Protein AF-A0A378MZ15-F1 (afdb_monomer_lite)

InterPro domains:
  IPR011004 Trimeric LpxA-like superfamily [SSF51161] (219-304)
  IPR011335 Restriction endonuclease type II-like [SSF52980] (6-198)
  IPR011604 PD-(D/E)XK endonuclease-like domain superfamily [G3DSA:3.90.320.10] (3-204)
  IPR019080 YqaJ viral recombinase [PF09588] (16-156)
  IPR051703 NF-kappa-B Signaling Regulator [PTHR46609] (14-166)

pLDDT: mean 85.61, std 19.06, range [29.62, 98.81]

Radius of gyration: 27.18 Å; chains: 1; bounding box: 71×59×67 Å

Organism: Mannheimia haemolytica (NCBI:txid75985)

Foldseek 3Di:
DPDDFPFAADDAPDPSLQQLQFLAAELLCCCLQAPLQLDGHPNLVVSLVRSLCRVVVDDDDDDDDPQNVQFVVCLVVQVVVVCVVPVADWAATSWTALDPLSRYTYHFSTARVVQLETEHEGEGEPVVLVVCVVVDDDPSSCSSSQLVRCLSSVGFWYKYWYAYVVVVVDRIDIDIDGHDPSNSVSCVPGVVVSSCSSCVSNVNHDDPDDDDPDDPQDDAQWDFDPVAWDQDPNAIWTWIAGCDDDDPHHHRDIFETERDPQQEDRPACETHHDHEYTYELHHIDHNAYHYDHEYEYDNEYHYDDPDPDDDDYHDDPDYHYPDDHPDDDDDD

Secondary structure (DSSP, 8-state):
--PPPEEE-S-TTSHHHHHHHTTS-BGGGGGGTB-TTSSBPTTHHHHHHHHHHHHHH---PPP--HHHHHHHHHHHHHHHHHHHHHT-PPBP-SEEESSTT---EE--SEEEGGGTEEEEEE---HHHHHHHHHH-SS-HHHHHHHHHHHHHH--SEEEEEEE-TT-TT--EEEEEEE--HHHHHHHHHHHHHHHHHHHHHTT----SS------TT---SEEEEEEEEEEETTEEEEEEEESS-BTTB-TT-EEEEESSGGGB-SSSS-EE-TT-EE-TT-EEEET-EE-TT-EE-TT-EEEEPPPSS----B-SS-EE-SS---------

Sequence (332 aa):
MTGDLIILDCEQGTEEWLHARLGIPTATGIENIVTPSGKKSSAWNSYLAELVAESIEGVKDGFKSSDMARGNELEPLARMAYEFETDTEVVQVGGVYLNAEKQLMVSPDGLIPNLKKGLEIKCPKMKTHIKYLLEGGVPNEYLIQVQSALWVTGYETWDFVSYCPEYQKQPLYIYTAERDPVLMKAFDQYIPQFIKSLYALKGVTARKGFLIGSQYDNQKKYELLQNDTINHNGRTLYRIKAITTFGTVFAGTLGGYIEKESNLKHLGNAWVYDNAKVYGNAKVWSSAKVYDSAEVYGNAKVWAAPKCGQRRSVGQRRSVGQRRSVGQRQSV

Structure (mmCIF, N/CA/C/O backbone):
data_AF-A0A378MZ15-F1
#
_entry.id   AF-A0A378MZ15-F1
#
loop_
_atom_site.group_PDB
_atom_site.id
_atom_site.type_symbol
_atom_site.label_atom_id
_atom_site.label_alt_id
_atom_site.label_comp_id
_atom_site.label_asym_id
_atom_site.label_entity_id
_atom_site.label_seq_id
_atom_site.pdbx_PDB_ins_code
_atom_site.Cartn_x
_atom_site.Cartn_y
_atom_site.Cartn_z
_atom_site.occupancy
_atom_site.B_iso_or_equiv
_atom_site.auth_seq_id
_atom_site.auth_comp_id
_atom_site.auth_asym_id
_atom_site.auth_atom_id
_atom_site.pdbx_PDB_model_num
ATOM 1 N N . MET A 1 1 ? 6.644 -18.529 6.535 1.00 33.53 1 MET A N 1
ATOM 2 C CA . MET A 1 1 ? 5.296 -19.113 6.379 1.00 33.53 1 MET A CA 1
ATOM 3 C C . MET A 1 1 ? 4.921 -18.966 4.915 1.00 33.53 1 MET A C 1
ATOM 5 O O . MET A 1 1 ? 4.611 -17.861 4.510 1.00 33.53 1 MET A O 1
ATOM 9 N N . THR A 1 2 ? 5.048 -20.015 4.104 1.00 35.88 2 THR A N 1
ATOM 10 C CA . THR A 1 2 ? 4.596 -20.006 2.700 1.00 35.88 2 THR A CA 1
ATOM 11 C C . THR A 1 2 ? 3.123 -20.403 2.674 1.00 35.88 2 THR A C 1
ATOM 13 O O . THR A 1 2 ? 2.802 -21.567 2.452 1.00 35.88 2 THR A O 1
ATOM 16 N N . GLY A 1 3 ? 2.254 -19.465 3.049 1.00 54.66 3 GLY A N 1
ATOM 17 C CA . GLY A 1 3 ? 0.818 -19.574 2.799 1.00 54.66 3 GLY A CA 1
ATOM 18 C C . GLY A 1 3 ? 0.494 -19.010 1.420 1.00 54.66 3 GLY A C 1
ATOM 19 O O . GLY A 1 3 ? 1.259 -18.196 0.899 1.00 54.66 3 GLY A O 1
ATOM 20 N N . ASP A 1 4 ? -0.617 -19.449 0.838 1.00 80.94 4 ASP A N 1
ATOM 21 C CA . ASP A 1 4 ? -1.171 -18.822 -0.359 1.00 80.94 4 ASP A CA 1
ATOM 22 C C . ASP A 1 4 ? -1.391 -17.321 -0.113 1.00 80.94 4 ASP A C 1
ATOM 24 O O . ASP A 1 4 ? -1.719 -16.898 1.003 1.00 80.94 4 ASP A O 1
ATOM 28 N N . LEU A 1 5 ? -1.172 -16.503 -1.145 1.00 92.56 5 LEU A N 1
ATOM 29 C CA . LEU A 1 5 ? -1.384 -15.060 -1.057 1.00 92.56 5 LEU A CA 1
ATOM 30 C C . LEU A 1 5 ? -2.848 -14.758 -0.704 1.00 92.56 5 LEU A C 1
ATOM 32 O O . LEU A 1 5 ? -3.769 -15.372 -1.240 1.00 92.56 5 LEU A O 1
ATOM 36 N N . ILE A 1 6 ? -3.074 -13.765 0.156 1.00 95.38 6 ILE A N 1
ATOM 37 C CA . ILE A 1 6 ? -4.426 -13.316 0.510 1.00 95.38 6 ILE A CA 1
ATOM 38 C C . ILE A 1 6 ? -4.835 -12.231 -0.485 1.00 95.38 6 ILE A C 1
ATOM 40 O O . ILE A 1 6 ? -4.572 -11.046 -0.274 1.00 95.38 6 ILE A O 1
ATOM 44 N N . ILE A 1 7 ? -5.433 -12.661 -1.592 1.00 94.12 7 ILE A N 1
ATOM 45 C CA . ILE A 1 7 ? -5.737 -11.812 -2.746 1.00 94.12 7 ILE A CA 1
ATOM 46 C C . ILE A 1 7 ? -7.094 -11.113 -2.580 1.00 94.12 7 ILE A C 1
ATOM 48 O O . ILE A 1 7 ? -8.077 -11.712 -2.142 1.00 94.12 7 ILE A O 1
ATOM 52 N N . LEU A 1 8 ? -7.140 -9.831 -2.944 1.00 94.25 8 LEU A N 1
ATOM 53 C CA . LEU A 1 8 ? -8.365 -9.125 -3.303 1.00 94.25 8 LEU A CA 1
ATOM 54 C C . LEU A 1 8 ? -8.584 -9.290 -4.810 1.00 94.25 8 LEU A C 1
ATOM 56 O O . LEU A 1 8 ? -7.823 -8.737 -5.606 1.00 94.25 8 LEU A O 1
ATOM 60 N N . ASP A 1 9 ? -9.603 -10.058 -5.181 1.00 91.56 9 ASP A N 1
ATOM 61 C CA . ASP A 1 9 ? -9.934 -10.370 -6.573 1.00 91.56 9 ASP A CA 1
ATOM 62 C C . ASP A 1 9 ? -10.952 -9.365 -7.128 1.00 91.56 9 ASP A C 1
ATOM 64 O O . ASP A 1 9 ? -12.156 -9.609 -7.156 1.00 91.56 9 ASP A O 1
ATOM 68 N N . CYS A 1 10 ? -10.462 -8.178 -7.483 1.00 88.06 10 CYS A N 1
ATOM 69 C CA . CYS A 1 10 ? -11.238 -7.142 -8.152 1.00 88.06 10 CYS A CA 1
ATOM 70 C C . CYS A 1 10 ? -10.329 -6.309 -9.064 1.00 88.06 10 CYS A C 1
ATOM 72 O O . CYS A 1 10 ? -9.112 -6.255 -8.872 1.00 88.06 10 CYS A O 1
ATOM 74 N N . GLU A 1 11 ? -10.908 -5.594 -10.025 1.00 85.94 11 GLU A N 1
ATOM 75 C CA . GLU A 1 11 ? -10.153 -4.641 -10.841 1.00 85.94 11 GLU A CA 1
ATOM 76 C C . GLU A 1 11 ? -9.705 -3.438 -9.989 1.00 85.94 11 GLU A C 1
ATOM 78 O O . GLU A 1 11 ? -10.461 -2.922 -9.152 1.00 85.94 11 GLU A O 1
ATOM 83 N N . GLN A 1 12 ? -8.463 -2.987 -10.180 1.00 89.31 12 GLN A N 1
ATOM 84 C CA . GLN A 1 12 ? -7.945 -1.810 -9.484 1.00 89.31 12 GLN A CA 1
ATOM 85 C C . GLN A 1 12 ? -8.680 -0.542 -9.934 1.00 89.31 12 GLN A C 1
ATOM 87 O O . GLN A 1 12 ? -8.988 -0.356 -11.105 1.00 89.31 12 GLN A O 1
ATOM 92 N N . GLY A 1 13 ? -8.971 0.350 -8.986 1.00 86.06 13 GLY A N 1
ATOM 93 C CA . GLY A 1 13 ? -9.728 1.581 -9.239 1.00 86.06 13 GLY A CA 1
ATOM 94 C C . GLY A 1 13 ? -11.253 1.444 -9.143 1.00 86.06 13 GLY A C 1
ATOM 95 O O . GLY A 1 13 ? -11.944 2.462 -9.177 1.00 86.06 13 GLY A O 1
ATOM 96 N N . THR A 1 14 ? -11.783 0.232 -8.960 1.00 85.12 14 THR A N 1
ATOM 97 C CA . THR A 1 14 ? -13.208 0.007 -8.654 1.00 85.12 14 THR A CA 1
ATOM 98 C C . THR A 1 14 ? -13.592 0.520 -7.259 1.00 85.12 14 THR A C 1
ATOM 100 O O . THR A 1 14 ? -12.740 0.727 -6.394 1.00 85.12 14 THR A O 1
ATOM 103 N N . GLU A 1 15 ? -14.892 0.705 -7.004 1.00 86.62 15 GLU A N 1
ATOM 104 C CA . GLU A 1 15 ? -15.393 1.087 -5.671 1.00 86.62 15 GLU A CA 1
ATOM 105 C C . GLU A 1 15 ? -15.015 0.048 -4.602 1.00 86.62 15 GLU A C 1
ATOM 107 O O . GLU A 1 15 ? -14.582 0.416 -3.509 1.00 86.62 15 GLU A O 1
ATOM 112 N N . GLU A 1 16 ? -15.093 -1.244 -4.940 1.00 89.12 16 GLU A N 1
ATOM 113 C CA . GLU A 1 16 ? -14.653 -2.339 -4.070 1.00 89.12 16 GLU A CA 1
ATOM 114 C C . GLU A 1 16 ? -13.174 -2.199 -3.698 1.00 89.12 16 GLU A C 1
ATOM 116 O O . GLU A 1 16 ? -12.821 -2.253 -2.517 1.00 89.12 16 GLU A O 1
ATOM 121 N N . TRP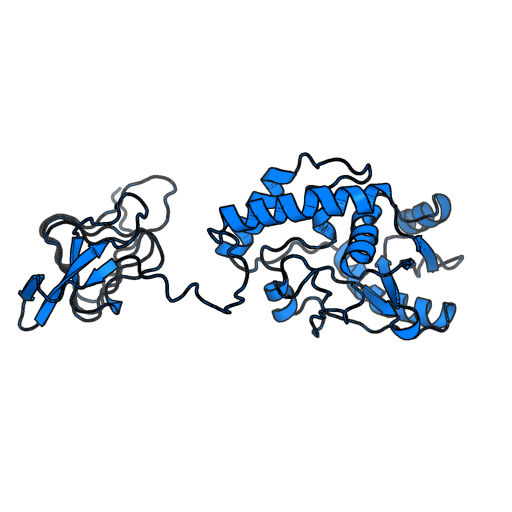 A 1 17 ? -12.320 -1.938 -4.690 1.00 91.25 17 TRP A N 1
ATOM 122 C CA . TRP A 1 17 ? -10.893 -1.718 -4.484 1.00 91.25 17 TRP A CA 1
ATOM 123 C C . TRP A 1 17 ? -10.607 -0.511 -3.581 1.00 91.25 17 TRP A C 1
ATOM 125 O O . TRP A 1 17 ? -9.793 -0.595 -2.657 1.00 91.25 17 TRP A O 1
ATOM 135 N N . LEU A 1 18 ? -11.304 0.608 -3.805 1.00 88.75 18 LEU A N 1
ATOM 136 C CA . LEU A 1 18 ? -11.178 1.817 -2.986 1.00 88.75 18 LEU A CA 1
ATOM 137 C C . LEU A 1 18 ? -11.619 1.561 -1.537 1.00 88.75 18 LEU A C 1
ATOM 139 O O . LEU A 1 18 ? -10.938 1.977 -0.599 1.00 88.75 18 LEU A O 1
ATOM 143 N N . HIS A 1 19 ? -12.719 0.831 -1.342 1.00 87.94 19 HIS A N 1
ATOM 144 C CA . HIS A 1 19 ? -13.222 0.462 -0.017 1.00 87.94 19 HIS A CA 1
ATOM 145 C C . HIS A 1 19 ? -12.261 -0.476 0.721 1.00 87.94 19 HIS A C 1
ATOM 147 O O . HIS A 1 19 ? -12.017 -0.293 1.913 1.00 87.94 19 HIS A O 1
ATOM 153 N N . ALA A 1 20 ? -11.671 -1.447 0.022 1.00 89.62 20 ALA A N 1
ATOM 154 C CA . ALA A 1 20 ? -10.709 -2.389 0.589 1.00 89.62 20 ALA A CA 1
ATOM 155 C C . ALA A 1 20 ? -9.414 -1.732 1.098 1.00 89.62 20 ALA A C 1
ATOM 157 O O . ALA A 1 20 ? -8.735 -2.311 1.949 1.00 89.62 20 ALA A O 1
ATOM 158 N N . ARG A 1 21 ? -9.069 -0.546 0.584 1.00 93.12 21 ARG A N 1
ATOM 159 C CA . ARG A 1 21 ? -7.872 0.234 0.950 1.00 93.12 21 ARG A CA 1
ATOM 160 C C . ARG A 1 21 ? -8.119 1.245 2.064 1.00 93.12 21 ARG A C 1
ATOM 162 O O . ARG A 1 21 ? -7.164 1.811 2.590 1.00 93.12 21 ARG A O 1
ATOM 169 N N . LEU A 1 22 ? -9.380 1.488 2.416 1.00 90.94 22 LEU A N 1
ATOM 170 C CA . LEU A 1 22 ? -9.760 2.631 3.232 1.00 90.94 22 LEU A CA 1
ATOM 171 C C . LEU A 1 22 ? -9.149 2.570 4.641 1.00 90.94 22 LEU A C 1
ATOM 173 O O . LEU A 1 22 ? -9.465 1.694 5.453 1.00 90.94 22 LEU A O 1
ATOM 177 N N . GLY A 1 23 ? -8.300 3.549 4.956 1.00 92.62 23 GLY A N 1
ATOM 178 C CA . GLY A 1 23 ? -7.692 3.696 6.270 1.00 92.62 23 GLY A CA 1
ATOM 179 C C . GLY A 1 23 ? -6.730 2.571 6.661 1.00 92.62 23 GLY A C 1
ATOM 180 O O . GLY A 1 23 ? -6.454 2.415 7.854 1.00 92.62 23 GLY A O 1
ATOM 181 N N . ILE A 1 24 ? -6.231 1.768 5.722 1.00 96.31 24 ILE A N 1
ATOM 182 C CA . ILE A 1 24 ? -5.122 0.834 5.968 1.00 96.31 24 ILE A CA 1
ATOM 183 C C . ILE A 1 24 ? -3.873 1.305 5.222 1.00 96.31 24 ILE A C 1
ATOM 185 O O . ILE A 1 24 ? -3.994 1.948 4.181 1.00 96.31 24 ILE A O 1
ATOM 189 N N . PRO A 1 25 ? -2.657 0.995 5.704 1.00 97.88 25 PRO A N 1
ATOM 190 C CA . PRO A 1 25 ? -1.463 1.301 4.943 1.00 97.88 25 PRO A CA 1
ATOM 191 C C . PRO A 1 25 ? -1.473 0.581 3.592 1.00 97.88 25 PRO A C 1
ATOM 193 O O . PRO A 1 25 ? -1.815 -0.602 3.511 1.00 97.88 25 PRO A O 1
ATOM 196 N N . THR A 1 26 ? -1.047 1.292 2.550 1.00 97.38 26 THR A N 1
ATOM 197 C CA . THR A 1 26 ? -0.822 0.729 1.213 1.00 97.38 26 THR A CA 1
ATOM 198 C C . THR A 1 26 ? 0.632 0.899 0.782 1.00 97.38 26 THR A C 1
ATOM 200 O O . THR A 1 26 ? 1.334 1.723 1.369 1.00 97.38 26 THR A O 1
ATOM 203 N N . ALA A 1 27 ? 1.093 0.130 -0.214 1.00 95.25 27 ALA A N 1
ATOM 204 C CA . ALA A 1 27 ? 2.497 0.110 -0.663 1.00 95.25 27 ALA A CA 1
ATOM 205 C C . ALA A 1 27 ? 3.113 1.516 -0.823 1.00 95.25 27 ALA A C 1
ATOM 207 O O . ALA A 1 27 ? 4.164 1.813 -0.259 1.00 95.25 27 ALA A O 1
ATOM 208 N N . THR A 1 28 ? 2.402 2.409 -1.514 1.00 92.88 28 THR A N 1
ATOM 209 C CA . THR A 1 28 ? 2.817 3.796 -1.780 1.00 92.88 28 THR A CA 1
ATOM 210 C C . THR A 1 28 ? 2.891 4.669 -0.530 1.00 92.88 28 THR A C 1
ATOM 212 O O . THR A 1 28 ? 3.611 5.653 -0.518 1.00 92.88 28 THR A O 1
ATOM 215 N N . GLY A 1 29 ? 2.167 4.333 0.539 1.00 96.75 29 GLY A N 1
ATOM 216 C CA . GLY A 1 29 ? 2.202 5.085 1.793 1.00 96.75 29 GLY A CA 1
ATOM 217 C C . GLY A 1 29 ? 3.209 4.550 2.816 1.00 96.75 29 GLY A C 1
ATOM 218 O O . GLY A 1 29 ? 3.409 5.176 3.855 1.00 96.75 29 GLY A O 1
ATOM 219 N N . ILE A 1 30 ? 3.863 3.408 2.567 1.00 98.12 30 ILE A N 1
ATOM 220 C CA . ILE A 1 30 ? 4.824 2.817 3.520 1.00 98.12 30 ILE A CA 1
ATOM 221 C C . ILE A 1 30 ? 6.073 3.689 3.689 1.00 98.12 30 ILE A C 1
ATOM 223 O O . ILE A 1 30 ? 6.687 3.653 4.756 1.00 98.12 30 ILE A O 1
ATOM 227 N N . GLU A 1 31 ? 6.399 4.558 2.729 1.00 97.81 31 GLU A N 1
ATOM 228 C CA . GLU A 1 31 ? 7.475 5.551 2.878 1.00 97.81 31 GLU A CA 1
ATOM 229 C C . GLU A 1 31 ? 7.228 6.538 4.037 1.00 97.81 31 GLU A C 1
ATOM 231 O O . GLU A 1 31 ? 8.160 7.058 4.661 1.00 97.81 31 GLU A O 1
ATOM 236 N N . ASN A 1 32 ? 5.957 6.727 4.412 1.00 98.44 32 ASN A N 1
ATOM 237 C CA . ASN A 1 32 ? 5.558 7.515 5.576 1.00 98.44 32 ASN A CA 1
ATOM 238 C C . ASN A 1 32 ? 5.704 6.749 6.904 1.00 98.44 32 ASN A C 1
ATOM 240 O O . ASN A 1 32 ? 5.504 7.320 7.979 1.00 98.44 32 ASN A O 1
ATOM 244 N N . ILE A 1 33 ? 6.091 5.471 6.849 1.00 98.50 33 ILE A N 1
ATOM 245 C CA . ILE A 1 33 ? 6.415 4.616 7.997 1.00 98.50 33 ILE A CA 1
ATOM 246 C C . ILE A 1 33 ? 7.932 4.390 8.071 1.00 98.50 33 ILE A C 1
ATOM 248 O O . ILE A 1 33 ? 8.541 4.624 9.121 1.00 98.50 33 ILE A O 1
ATOM 252 N N . VAL A 1 34 ? 8.543 3.976 6.956 1.00 98.38 34 VAL A N 1
ATOM 253 C CA . VAL A 1 34 ? 9.965 3.628 6.825 1.00 98.38 34 VAL A CA 1
ATOM 254 C C . VAL A 1 34 ? 10.562 4.344 5.614 1.00 98.38 34 VAL A C 1
ATOM 256 O O . VAL A 1 34 ? 10.050 4.222 4.511 1.00 98.38 34 VAL A O 1
ATOM 259 N N . THR A 1 35 ? 11.662 5.072 5.803 1.00 97.62 35 THR A N 1
ATOM 260 C CA . THR A 1 35 ? 12.373 5.761 4.718 1.00 97.62 35 THR A CA 1
ATOM 261 C C . THR A 1 35 ? 13.157 4.777 3.841 1.00 97.62 35 THR A C 1
ATOM 263 O O . THR A 1 35 ? 13.543 3.716 4.333 1.00 97.62 35 THR A O 1
ATOM 266 N N . PRO A 1 36 ? 13.533 5.151 2.600 1.00 96.88 36 PRO A N 1
ATOM 267 C CA . PRO A 1 36 ? 14.412 4.344 1.736 1.00 96.88 36 PRO A CA 1
ATOM 268 C C . PRO A 1 36 ? 15.735 3.900 2.385 1.00 96.88 36 PRO A C 1
ATOM 270 O O . PRO A 1 36 ? 16.319 2.900 2.000 1.00 96.88 36 PRO A O 1
ATOM 273 N N . SER A 1 37 ? 16.198 4.617 3.413 1.00 96.06 37 SER A N 1
ATOM 274 C CA . SER A 1 37 ? 17.389 4.276 4.204 1.00 96.06 37 SER A CA 1
ATOM 275 C C . SER A 1 37 ? 17.124 3.340 5.397 1.00 96.06 37 SER A C 1
ATOM 277 O O . SER A 1 37 ? 17.994 3.188 6.255 1.00 96.06 37 SER A O 1
ATOM 279 N N . GLY A 1 38 ? 15.925 2.761 5.505 1.00 97.38 38 GLY A N 1
ATOM 280 C CA . GLY A 1 38 ? 15.543 1.832 6.574 1.00 97.38 38 GLY A CA 1
ATOM 281 C C . GLY A 1 38 ? 15.301 2.486 7.937 1.00 97.38 38 GLY A C 1
ATOM 282 O O . GLY A 1 38 ? 15.347 1.810 8.966 1.00 97.38 38 GLY A O 1
ATOM 283 N N . LYS A 1 39 ? 15.061 3.803 7.984 1.00 98.00 39 LYS A N 1
ATOM 284 C CA . LYS A 1 39 ? 14.815 4.544 9.233 1.00 98.00 39 LYS A CA 1
ATOM 285 C C . LYS A 1 39 ? 13.331 4.833 9.413 1.00 98.00 39 LYS A C 1
ATOM 287 O O . LYS A 1 39 ? 12.579 4.913 8.450 1.00 98.00 39 LYS A O 1
ATOM 292 N N . LYS A 1 40 ? 12.908 5.061 10.657 1.00 97.94 40 LYS A N 1
ATOM 293 C CA . LYS A 1 40 ? 11.556 5.553 10.950 1.00 97.94 40 LYS A CA 1
ATOM 294 C C . LYS A 1 40 ? 11.317 6.902 10.259 1.00 97.94 40 LYS A C 1
ATOM 296 O O . LYS A 1 40 ? 12.106 7.829 10.445 1.00 97.94 40 LYS A O 1
ATOM 301 N N . SER A 1 41 ? 10.224 7.015 9.512 1.00 98.12 41 SER A N 1
ATOM 302 C CA . SER A 1 41 ? 9.854 8.247 8.812 1.00 98.12 41 SER A CA 1
ATOM 303 C C . SER A 1 41 ? 9.355 9.331 9.775 1.00 98.12 41 SER A C 1
ATOM 305 O O . SER A 1 41 ? 8.680 9.047 10.769 1.00 98.12 41 SER A O 1
ATOM 307 N N . SER A 1 42 ? 9.663 10.594 9.474 1.00 97.88 42 SER A N 1
ATOM 308 C CA . SER A 1 42 ? 9.139 11.753 10.210 1.00 97.88 42 SER A CA 1
ATOM 309 C C . SER A 1 42 ? 7.652 12.008 9.931 1.00 97.88 42 SER A C 1
ATOM 311 O O . SER A 1 42 ? 6.988 12.647 10.745 1.00 97.88 42 SER A O 1
ATOM 313 N N . ALA A 1 43 ? 7.107 11.461 8.838 1.00 98.06 43 ALA A N 1
ATOM 314 C CA . ALA A 1 43 ? 5.693 11.561 8.473 1.00 98.06 43 ALA A CA 1
ATOM 315 C C . ALA A 1 43 ? 4.773 10.620 9.279 1.00 98.06 43 ALA A C 1
ATOM 317 O O . ALA A 1 43 ? 3.555 10.674 9.125 1.00 98.06 43 ALA A O 1
ATOM 318 N N . TRP A 1 44 ? 5.332 9.805 10.184 1.00 98.12 44 TRP A N 1
ATOM 319 C CA . TRP A 1 44 ? 4.626 8.776 10.955 1.00 98.12 44 TRP A CA 1
ATOM 320 C C . TRP A 1 44 ? 3.293 9.238 11.557 1.00 98.12 44 TRP A C 1
ATOM 322 O O . TRP A 1 44 ? 2.265 8.586 11.392 1.00 98.12 44 TRP A O 1
ATOM 332 N N . ASN A 1 45 ? 3.299 10.362 12.280 1.00 96.56 45 ASN A N 1
ATOM 333 C CA . ASN A 1 45 ? 2.096 10.852 12.957 1.00 96.56 45 ASN A CA 1
ATOM 334 C C . ASN A 1 45 ? 1.077 11.432 11.970 1.00 96.56 45 ASN A C 1
ATOM 336 O O . ASN A 1 45 ? -0.122 11.260 12.177 1.00 96.56 45 ASN A O 1
ATOM 340 N N . SER A 1 46 ? 1.547 12.092 10.909 1.00 97.94 46 SER A N 1
ATOM 341 C CA . SER A 1 46 ? 0.683 12.633 9.859 1.00 97.94 46 SER A CA 1
ATOM 342 C C . SER A 1 46 ? -0.039 11.507 9.126 1.00 97.94 46 SER A C 1
ATOM 344 O O . SER A 1 46 ? -1.254 11.561 8.982 1.00 97.94 46 SER A O 1
ATOM 346 N N . TYR A 1 47 ? 0.681 10.443 8.768 1.00 98.19 47 TYR A N 1
ATOM 347 C CA . TYR A 1 47 ? 0.096 9.297 8.079 1.00 98.19 47 TYR A CA 1
ATOM 348 C C . TYR A 1 47 ? -0.835 8.474 8.981 1.00 98.19 47 TYR A C 1
ATOM 350 O O . TYR A 1 47 ? -1.882 8.015 8.536 1.00 98.19 47 TYR A O 1
ATOM 358 N N . LEU A 1 48 ? -0.534 8.346 10.283 1.00 97.31 48 LEU A N 1
ATOM 359 C CA . LEU A 1 48 ? -1.506 7.801 11.241 1.00 97.31 48 LEU A CA 1
ATOM 360 C C . LEU A 1 48 ? -2.804 8.616 11.252 1.00 97.31 48 LEU A C 1
ATOM 362 O O . LEU A 1 48 ? -3.887 8.035 11.224 1.00 97.31 48 LEU A O 1
ATOM 366 N N . ALA A 1 49 ? -2.702 9.946 11.318 1.00 94.69 49 ALA A N 1
ATOM 367 C CA . ALA A 1 49 ? -3.868 10.822 11.348 1.00 94.69 49 ALA A CA 1
ATOM 368 C C . ALA A 1 49 ? -4.692 10.720 10.056 1.00 94.69 49 ALA A C 1
ATOM 370 O O . ALA A 1 49 ? -5.917 10.656 10.133 1.00 94.69 49 ALA A O 1
ATOM 371 N N . GLU A 1 50 ? -4.026 10.643 8.903 1.00 95.56 50 GLU A N 1
ATOM 372 C CA . GLU A 1 50 ? -4.639 10.427 7.590 1.00 95.56 50 GLU A CA 1
ATOM 373 C C . GLU A 1 50 ? -5.459 9.134 7.562 1.00 95.56 50 GLU A C 1
ATOM 375 O O . GLU A 1 50 ? -6.672 9.187 7.376 1.00 95.56 50 GLU A O 1
ATOM 380 N N . LEU A 1 51 ? -4.849 7.988 7.878 1.00 95.56 51 LEU A N 1
ATOM 381 C CA . LEU A 1 51 ? -5.535 6.691 7.841 1.00 95.56 51 LEU A CA 1
ATOM 382 C C . LEU A 1 51 ? -6.670 6.570 8.875 1.00 95.56 51 LEU A C 1
ATOM 384 O O . LEU A 1 51 ? -7.654 5.855 8.659 1.00 95.56 51 LEU A O 1
ATOM 388 N N . VAL A 1 52 ? -6.557 7.252 10.021 1.00 93.12 52 VAL A N 1
ATOM 389 C CA . VAL A 1 52 ? -7.660 7.353 10.991 1.00 93.12 52 VAL A CA 1
ATOM 390 C C . VAL A 1 52 ? -8.794 8.201 10.417 1.00 93.12 52 VAL A C 1
ATOM 392 O O . VAL A 1 52 ? -9.947 7.773 10.485 1.00 93.12 52 VAL A O 1
ATOM 395 N N . ALA A 1 53 ? -8.489 9.365 9.837 1.00 88.62 53 ALA A N 1
ATOM 396 C CA . ALA A 1 53 ? -9.487 10.241 9.232 1.00 88.62 53 ALA A CA 1
ATOM 397 C C . ALA A 1 53 ? -10.216 9.546 8.074 1.00 88.62 53 ALA A C 1
ATOM 399 O O . ALA A 1 53 ? -11.442 9.508 8.084 1.00 88.62 53 ALA A O 1
ATOM 400 N N . GLU A 1 54 ? -9.492 8.899 7.157 1.00 89.75 54 GLU A N 1
ATOM 401 C CA . GLU A 1 54 ? -10.066 8.089 6.074 1.00 89.75 54 GLU A CA 1
ATOM 402 C C . GLU A 1 54 ? -11.058 7.047 6.597 1.00 89.75 54 GLU A C 1
ATOM 404 O O . GLU A 1 54 ? -12.169 6.926 6.086 1.00 89.75 54 GLU A O 1
ATOM 409 N N . SER A 1 55 ? -10.705 6.339 7.676 1.00 87.19 55 SER A N 1
ATOM 410 C CA . SER A 1 55 ? -11.584 5.310 8.246 1.00 87.19 55 SER A CA 1
ATOM 411 C C . SER A 1 55 ? -12.897 5.844 8.835 1.00 87.19 55 SER A C 1
ATOM 413 O O . SER A 1 55 ? -13.831 5.072 9.039 1.00 87.19 55 SER A O 1
ATOM 415 N N . ILE A 1 56 ? -12.972 7.147 9.119 1.00 84.81 56 ILE A N 1
ATOM 416 C CA . ILE A 1 56 ? -14.156 7.821 9.670 1.00 84.81 56 ILE A CA 1
ATOM 417 C C . ILE A 1 56 ? -14.932 8.544 8.567 1.00 84.81 56 ILE A C 1
ATOM 419 O O . ILE A 1 56 ? -16.163 8.557 8.577 1.00 84.81 56 ILE A O 1
ATOM 423 N N . GLU A 1 57 ? -14.213 9.187 7.653 1.00 86.00 57 GLU A N 1
ATOM 424 C CA . GLU A 1 57 ? -14.773 10.067 6.632 1.00 86.00 57 GLU A CA 1
ATOM 425 C C . GLU A 1 57 ? -15.218 9.304 5.380 1.00 86.00 57 GLU A C 1
ATOM 427 O O . GLU A 1 57 ? -16.067 9.809 4.648 1.00 86.00 57 GLU A O 1
ATOM 432 N N . GLY A 1 58 ? -14.725 8.079 5.174 1.00 84.56 58 GLY A N 1
ATOM 433 C CA . GLY A 1 58 ? -15.051 7.274 4.001 1.00 84.56 58 GLY A CA 1
ATOM 434 C C . GLY A 1 58 ? -14.172 7.604 2.796 1.00 84.56 58 GLY A C 1
ATOM 435 O O . GLY A 1 58 ? -13.222 8.385 2.881 1.00 84.56 58 GLY A O 1
ATOM 436 N N . VAL A 1 59 ? -14.499 6.990 1.657 1.00 77.62 59 VAL A N 1
ATOM 437 C CA . VAL A 1 59 ? -13.810 7.254 0.391 1.00 77.62 59 VAL A CA 1
ATOM 438 C C . VAL A 1 59 ? -14.042 8.697 -0.040 1.00 77.62 59 VAL A C 1
ATOM 440 O O . VAL A 1 59 ? -15.169 9.192 -0.045 1.00 77.62 59 VAL A O 1
ATOM 443 N N . LYS A 1 60 ? -12.953 9.364 -0.417 1.00 75.81 60 LYS A N 1
ATOM 444 C CA . LYS A 1 60 ? -12.960 10.706 -0.995 1.00 75.81 60 LYS A CA 1
ATOM 445 C C . LYS A 1 60 ? -12.542 10.643 -2.454 1.00 75.81 60 LYS A C 1
ATOM 447 O O . LYS A 1 60 ? -11.753 9.780 -2.836 1.00 75.81 60 LYS A O 1
ATOM 452 N N . ASP A 1 61 ? -13.011 11.607 -3.239 1.00 71.75 61 ASP A N 1
ATOM 453 C CA . ASP A 1 61 ? -12.535 11.791 -4.605 1.00 71.75 61 ASP A CA 1
ATOM 454 C C . ASP A 1 61 ? -11.037 12.121 -4.597 1.00 71.75 61 ASP A C 1
ATOM 456 O O . ASP A 1 61 ? -10.596 13.122 -4.026 1.00 71.75 61 ASP A O 1
ATOM 460 N N . GLY A 1 62 ? -10.248 11.242 -5.214 1.00 66.69 62 GLY A N 1
ATOM 461 C CA . GLY A 1 62 ? -8.805 11.406 -5.338 1.00 66.69 62 GLY A CA 1
ATOM 462 C C . GLY A 1 62 ? -8.425 12.477 -6.362 1.00 66.69 62 GLY A C 1
ATOM 463 O O . GLY A 1 62 ? -9.117 12.701 -7.358 1.00 66.69 62 GLY A O 1
ATOM 464 N N . PHE A 1 63 ? -7.275 13.115 -6.143 1.00 74.62 63 PHE A N 1
ATOM 465 C CA . PHE A 1 63 ? -6.660 13.996 -7.133 1.00 74.62 63 PHE A CA 1
ATOM 466 C C . PHE A 1 63 ? -6.199 13.181 -8.349 1.00 74.62 63 PHE A C 1
ATOM 468 O O . PHE A 1 63 ? -5.486 12.193 -8.199 1.00 74.62 63 PHE A O 1
ATOM 475 N N . LYS A 1 64 ? -6.575 13.616 -9.555 1.00 78.75 64 LYS A N 1
ATOM 476 C CA . LYS A 1 64 ? -6.134 13.017 -10.821 1.00 78.75 64 LYS A CA 1
ATOM 477 C C . LYS A 1 64 ? -5.274 14.024 -11.577 1.00 78.75 64 LYS A C 1
ATOM 479 O O . LYS A 1 64 ? -5.744 15.116 -11.889 1.00 78.75 64 LYS A O 1
ATOM 484 N N . SER A 1 65 ? -4.030 13.661 -11.884 1.00 86.50 65 SER A N 1
ATOM 485 C CA . SER A 1 65 ? -3.159 14.454 -12.761 1.00 86.50 65 SER A CA 1
ATOM 486 C C . SER A 1 65 ? -3.146 13.896 -14.187 1.00 86.50 65 SER A C 1
ATOM 488 O O . SER A 1 65 ? -3.510 12.742 -14.421 1.00 86.50 65 SER A O 1
ATOM 490 N N . SER A 1 66 ? -2.685 14.698 -15.149 1.00 86.25 66 SER A N 1
ATOM 491 C CA . SER A 1 66 ? -2.471 14.237 -16.527 1.00 86.25 66 SER A CA 1
ATOM 492 C C . SER A 1 66 ? -1.435 13.112 -16.618 1.00 86.25 66 SER A C 1
ATOM 494 O O . SER A 1 66 ? -1.572 12.220 -17.450 1.00 86.25 66 SER A O 1
ATOM 496 N N . ASP A 1 67 ? -0.437 13.116 -15.733 1.00 85.69 67 ASP A N 1
ATOM 497 C CA . ASP A 1 67 ? 0.588 12.072 -15.675 1.00 85.69 67 ASP A CA 1
ATOM 498 C C . ASP A 1 67 ? 0.019 10.746 -15.145 1.00 85.69 67 ASP A C 1
ATOM 500 O O . ASP A 1 67 ? 0.362 9.691 -15.671 1.00 85.69 67 ASP A O 1
ATOM 504 N N . MET A 1 68 ? -0.904 10.790 -14.174 1.00 87.50 68 MET A N 1
ATOM 505 C CA . MET A 1 68 ? -1.625 9.595 -13.707 1.00 87.50 68 MET A CA 1
ATOM 506 C C . MET A 1 68 ? -2.551 9.035 -14.789 1.00 87.50 68 MET A C 1
ATOM 508 O O . MET A 1 68 ? -2.576 7.830 -15.008 1.00 87.50 68 MET A O 1
ATOM 512 N N . ALA A 1 69 ? -3.288 9.905 -15.491 1.00 90.06 69 ALA A N 1
ATOM 513 C CA . ALA A 1 69 ? -4.187 9.485 -16.566 1.00 90.06 69 ALA A CA 1
ATOM 514 C C . ALA A 1 69 ? -3.424 8.767 -17.689 1.00 90.06 69 ALA A C 1
ATOM 516 O O . ALA A 1 69 ? -3.814 7.677 -18.097 1.00 90.06 69 ALA A O 1
ATOM 517 N N . ARG A 1 70 ? -2.288 9.339 -18.111 1.00 92.12 70 ARG A N 1
ATOM 518 C CA . ARG A 1 70 ? -1.365 8.698 -19.053 1.00 92.12 70 ARG A CA 1
ATOM 519 C C . ARG A 1 70 ? -0.864 7.351 -18.531 1.00 92.12 70 ARG A C 1
ATOM 521 O O . ARG A 1 70 ? -0.785 6.400 -19.300 1.00 92.12 70 ARG A O 1
ATOM 528 N N . GLY A 1 71 ? -0.484 7.295 -17.253 1.00 91.44 71 GLY A N 1
ATOM 529 C CA . GLY A 1 71 ? -0.042 6.071 -16.591 1.00 91.44 71 GLY A CA 1
ATOM 530 C C . GLY A 1 71 ? -1.035 4.932 -16.797 1.00 91.44 71 GLY A C 1
ATOM 531 O O . GLY A 1 71 ? -0.680 3.910 -17.378 1.00 91.44 71 GLY A O 1
ATOM 532 N N . ASN A 1 72 ? -2.285 5.183 -16.409 1.00 89.00 72 ASN A N 1
ATOM 533 C CA . ASN A 1 72 ? -3.380 4.219 -16.483 1.00 89.00 72 ASN A CA 1
ATOM 534 C C . ASN A 1 72 ? -3.710 3.805 -17.925 1.00 89.00 72 ASN A C 1
ATOM 536 O O . ASN A 1 72 ? -4.004 2.643 -18.178 1.00 89.00 72 ASN A O 1
ATOM 540 N N . GLU A 1 73 ? -3.665 4.743 -18.876 1.00 92.81 73 GLU A N 1
ATOM 541 C CA . GLU A 1 73 ? -3.924 4.452 -20.293 1.00 92.81 73 GLU A CA 1
ATOM 542 C C . GLU A 1 73 ? -2.855 3.527 -20.897 1.00 92.81 73 GLU A C 1
ATOM 544 O O . GLU A 1 73 ? -3.168 2.653 -21.704 1.00 92.81 73 GLU A O 1
ATOM 549 N N . LEU A 1 74 ? -1.589 3.705 -20.504 1.00 94.12 74 LEU A N 1
ATOM 550 C CA . LEU A 1 74 ? -0.459 2.974 -21.081 1.00 94.12 74 LEU A CA 1
ATOM 551 C C . LEU A 1 74 ? -0.098 1.683 -20.346 1.00 94.12 74 LEU A C 1
ATOM 553 O O . LEU A 1 74 ? 0.607 0.854 -20.919 1.00 94.12 74 LEU A O 1
ATOM 557 N N . GLU A 1 75 ? -0.549 1.493 -19.108 1.00 95.94 75 GLU A N 1
ATOM 558 C CA . GLU A 1 75 ? -0.219 0.312 -18.303 1.00 95.94 75 GLU A CA 1
ATOM 559 C C . GLU A 1 75 ? -0.579 -1.023 -18.989 1.00 95.94 75 GLU A C 1
ATOM 561 O O . GLU A 1 75 ? 0.276 -1.912 -19.002 1.00 95.94 75 GLU A O 1
ATOM 566 N N . PRO A 1 76 ? -1.747 -1.187 -19.654 1.00 92.81 76 PRO A N 1
ATOM 567 C CA . PRO A 1 76 ? -2.041 -2.418 -20.392 1.00 92.81 76 PRO A CA 1
ATOM 568 C C . PRO A 1 76 ? -1.054 -2.686 -21.538 1.00 92.81 76 PRO A C 1
ATOM 570 O O . PRO A 1 76 ? -0.654 -3.828 -21.753 1.00 92.81 76 PRO A O 1
ATOM 573 N N . LEU A 1 77 ? -0.611 -1.641 -22.251 1.00 93.75 77 LEU A N 1
ATOM 574 C CA . LEU A 1 77 ? 0.397 -1.772 -23.312 1.00 93.75 77 LEU A CA 1
ATOM 575 C C . LEU A 1 77 ? 1.769 -2.148 -22.740 1.00 93.75 77 LEU A C 1
ATOM 577 O O . LEU A 1 77 ? 2.459 -2.992 -23.306 1.00 93.75 77 LEU A O 1
ATOM 581 N N . ALA A 1 78 ? 2.153 -1.540 -21.615 1.00 97.06 78 ALA A N 1
ATOM 582 C CA . ALA A 1 78 ? 3.393 -1.854 -20.915 1.00 97.06 78 ALA A CA 1
ATOM 583 C C . ALA A 1 78 ? 3.426 -3.314 -20.443 1.00 97.06 78 ALA A C 1
ATOM 585 O O . ALA A 1 78 ? 4.452 -3.978 -20.576 1.00 97.06 78 ALA A O 1
ATOM 586 N N . ARG A 1 79 ? 2.295 -3.821 -19.934 1.00 97.12 79 ARG A N 1
ATOM 587 C CA . ARG A 1 79 ? 2.143 -5.216 -19.508 1.00 97.12 79 ARG A CA 1
ATOM 588 C C . ARG A 1 79 ? 2.304 -6.181 -20.675 1.00 97.12 79 ARG A C 1
ATOM 590 O O . ARG A 1 79 ? 3.126 -7.080 -20.577 1.00 97.12 79 ARG A O 1
ATOM 597 N N . MET A 1 80 ? 1.616 -5.940 -21.794 1.00 92.00 80 MET A N 1
ATOM 598 C CA . MET A 1 80 ? 1.769 -6.771 -22.996 1.00 92.00 80 MET A CA 1
ATOM 599 C C . MET A 1 80 ? 3.211 -6.772 -23.518 1.00 92.00 80 MET A C 1
ATOM 601 O O . MET A 1 80 ? 3.721 -7.813 -23.923 1.00 92.00 80 MET A O 1
ATOM 605 N N . ALA A 1 81 ? 3.888 -5.617 -23.498 1.00 93.75 81 ALA A N 1
ATOM 606 C CA . ALA A 1 81 ? 5.294 -5.529 -23.888 1.00 93.75 81 ALA A CA 1
ATOM 607 C C . ALA A 1 81 ? 6.201 -6.336 -22.943 1.00 93.75 81 ALA A C 1
ATOM 609 O O . ALA A 1 81 ? 7.109 -7.020 -23.405 1.00 93.75 81 ALA A O 1
ATOM 610 N N . TYR A 1 82 ? 5.936 -6.286 -21.636 1.00 97.94 82 TYR A N 1
ATOM 611 C CA . TYR A 1 82 ? 6.644 -7.085 -20.637 1.00 97.94 82 TYR A CA 1
ATOM 612 C C . TYR A 1 82 ? 6.414 -8.592 -20.822 1.00 97.94 82 TYR A C 1
ATOM 614 O O . TYR A 1 82 ? 7.383 -9.349 -20.830 1.00 97.94 82 TYR A O 1
ATOM 622 N N . GLU A 1 83 ? 5.167 -9.035 -20.995 1.00 95.19 83 GLU A N 1
ATOM 623 C CA . GLU A 1 83 ? 4.822 -10.449 -21.210 1.00 95.19 83 GLU A CA 1
ATOM 624 C C . GLU A 1 83 ? 5.511 -11.002 -22.459 1.00 95.19 83 GLU A C 1
ATOM 626 O O . GLU A 1 83 ? 6.120 -12.067 -22.405 1.00 95.19 83 GLU A O 1
ATOM 631 N N . PHE A 1 84 ? 5.495 -10.236 -23.556 1.00 91.38 84 PHE A N 1
ATOM 632 C CA . PHE A 1 84 ? 6.171 -10.600 -24.799 1.00 91.38 84 PHE A CA 1
ATOM 633 C C . PHE A 1 84 ? 7.694 -10.703 -24.637 1.00 91.38 84 PHE A C 1
ATOM 635 O O . PHE A 1 84 ? 8.293 -11.666 -25.106 1.00 91.38 84 PHE A O 1
ATOM 642 N N . GLU A 1 85 ? 8.324 -9.726 -23.978 1.00 94.56 85 GLU A N 1
ATOM 643 C CA . GLU A 1 85 ? 9.785 -9.691 -23.814 1.00 94.56 85 GLU A CA 1
ATOM 644 C C . GLU A 1 85 ? 10.292 -10.773 -22.851 1.00 94.56 85 GLU A C 1
ATOM 646 O O . GLU A 1 85 ? 11.402 -11.279 -23.001 1.00 94.56 85 GLU A O 1
ATOM 651 N N . THR A 1 86 ? 9.492 -11.124 -21.842 1.00 93.75 86 THR A N 1
ATOM 652 C CA . THR A 1 86 ? 9.908 -12.043 -20.773 1.00 93.75 86 THR A CA 1
ATOM 653 C C . THR A 1 86 ? 9.381 -13.465 -20.925 1.00 93.75 86 THR A C 1
ATOM 655 O O . THR A 1 86 ? 9.807 -14.328 -20.158 1.00 93.75 86 THR A O 1
ATOM 658 N N . ASP A 1 87 ? 8.484 -13.713 -21.884 1.00 93.31 87 ASP A N 1
ATOM 659 C CA . ASP A 1 87 ? 7.765 -14.984 -22.058 1.00 93.31 87 ASP A CA 1
ATOM 660 C C . ASP A 1 87 ? 7.083 -15.439 -20.751 1.00 93.31 87 ASP A C 1
ATOM 662 O O . ASP A 1 87 ? 7.208 -16.579 -20.297 1.00 93.31 87 ASP A O 1
ATOM 666 N N . THR A 1 88 ? 6.406 -14.498 -20.081 1.00 92.44 88 THR A N 1
ATOM 667 C CA . THR A 1 88 ? 5.686 -14.753 -18.825 1.00 92.44 88 THR A CA 1
ATOM 668 C C . THR A 1 88 ? 4.204 -14.430 -18.937 1.00 92.44 88 THR A C 1
ATOM 670 O O . THR A 1 88 ? 3.797 -13.574 -19.714 1.00 92.44 88 THR A O 1
ATOM 673 N N . GLU A 1 89 ? 3.399 -15.120 -18.128 1.00 90.62 89 GLU A N 1
ATOM 674 C CA . GLU A 1 89 ? 1.970 -14.853 -17.973 1.00 90.62 89 GLU A CA 1
ATOM 675 C C . GLU A 1 89 ? 1.752 -13.982 -16.732 1.00 90.62 89 GLU A C 1
ATOM 677 O O . GLU A 1 89 ? 2.089 -14.386 -15.610 1.00 90.62 89 GLU A O 1
ATOM 682 N N . VAL A 1 90 ? 1.201 -12.782 -16.928 1.00 94.19 90 VAL A N 1
ATOM 683 C CA . VAL A 1 90 ? 0.924 -11.842 -15.843 1.00 94.19 90 VAL A CA 1
ATOM 684 C C . VAL A 1 90 ? -0.545 -11.922 -15.440 1.00 94.19 90 VAL A C 1
ATOM 686 O O . VAL A 1 90 ? -1.456 -11.632 -16.208 1.00 94.19 90 VAL A O 1
ATOM 689 N N . VAL A 1 91 ? -0.781 -12.228 -14.167 1.00 93.94 91 VAL A N 1
ATOM 690 C CA . VAL A 1 91 ? -2.110 -12.218 -13.553 1.00 93.94 91 VAL A CA 1
ATOM 691 C C . VAL A 1 91 ? -2.322 -10.898 -12.821 1.00 93.94 91 VAL A C 1
ATOM 693 O O . VAL A 1 91 ? -1.567 -10.547 -11.910 1.00 93.94 91 VAL A O 1
ATOM 696 N N . GLN A 1 92 ? -3.364 -10.161 -13.201 1.00 91.81 92 GLN A N 1
ATOM 697 C CA . GLN A 1 92 ? -3.777 -8.950 -12.493 1.00 91.81 92 GLN A CA 1
ATOM 698 C C . GLN A 1 92 ? -4.585 -9.298 -11.239 1.00 91.81 92 GLN A C 1
ATOM 700 O O . GLN A 1 92 ? -5.381 -10.232 -11.237 1.00 91.81 92 GLN A O 1
ATOM 705 N N . VAL A 1 93 ? -4.397 -8.511 -10.179 1.00 94.12 93 VAL A N 1
ATOM 706 C CA . VAL A 1 93 ? -5.155 -8.613 -8.926 1.00 94.12 93 VAL A CA 1
ATOM 707 C C . VAL A 1 93 ? -5.478 -7.219 -8.392 1.00 94.12 93 VAL A C 1
ATOM 709 O O . VAL A 1 93 ? -4.766 -6.252 -8.677 1.00 94.12 93 VAL A O 1
ATOM 712 N N . GLY A 1 94 ? -6.510 -7.107 -7.557 1.00 93.56 94 GLY A N 1
ATOM 713 C CA . GLY A 1 94 ? -6.827 -5.863 -6.854 1.00 93.56 94 GLY A CA 1
ATOM 714 C C . GLY A 1 94 ? -5.772 -5.533 -5.796 1.00 93.56 94 GLY A C 1
ATOM 715 O O . GLY A 1 94 ? -5.337 -4.387 -5.634 1.00 93.56 94 GLY A O 1
ATOM 716 N N . GLY A 1 95 ? -5.304 -6.559 -5.090 1.00 97.25 95 GLY A N 1
ATOM 717 C CA . GLY A 1 95 ? -4.206 -6.435 -4.145 1.00 97.25 95 GLY A CA 1
ATOM 718 C C . GLY A 1 95 ? -3.896 -7.717 -3.392 1.00 97.25 95 GLY A C 1
ATOM 719 O O . GLY A 1 95 ? -4.587 -8.723 -3.521 1.00 97.25 95 GLY A O 1
ATOM 720 N N . VAL A 1 96 ? -2.842 -7.659 -2.589 1.00 98.19 96 VAL A N 1
ATOM 721 C CA . VAL A 1 96 ? -2.390 -8.722 -1.697 1.00 98.19 96 VAL A CA 1
ATOM 722 C C . VAL A 1 96 ? -2.328 -8.161 -0.282 1.00 98.19 96 VAL A C 1
ATOM 724 O O . VAL A 1 96 ? -1.616 -7.188 -0.015 1.00 98.19 96 VAL A O 1
ATOM 727 N N . TYR A 1 97 ? -3.091 -8.760 0.627 1.00 97.88 97 TYR A N 1
ATOM 728 C CA . TYR A 1 97 ? -3.080 -8.395 2.038 1.00 97.88 97 TYR A CA 1
ATOM 729 C C . TYR A 1 97 ? -1.901 -9.032 2.771 1.00 97.88 97 TYR A C 1
ATOM 731 O O . TYR A 1 97 ? -1.540 -10.178 2.520 1.00 97.88 97 TYR A O 1
ATOM 739 N N . LEU A 1 98 ? -1.364 -8.305 3.754 1.00 95.56 98 LEU A N 1
ATOM 740 C CA . LEU A 1 98 ? -0.316 -8.799 4.651 1.00 95.56 98 LEU A CA 1
ATOM 741 C C . LEU A 1 98 ? -0.735 -10.052 5.433 1.00 95.56 98 LEU A C 1
ATOM 743 O O . LEU A 1 98 ? 0.078 -10.934 5.690 1.00 95.56 98 LEU A O 1
ATOM 747 N N . ASN A 1 99 ? -1.985 -10.093 5.888 1.00 91.50 99 ASN A N 1
ATOM 748 C CA . ASN A 1 99 ? -2.505 -11.144 6.756 1.00 91.50 99 ASN A CA 1
ATOM 749 C C . ASN A 1 99 ? -4.036 -11.221 6.689 1.00 91.50 99 ASN A C 1
ATOM 751 O O . ASN A 1 99 ? -4.691 -10.395 6.049 1.00 91.50 99 ASN A O 1
ATOM 755 N N . ALA A 1 100 ? -4.608 -12.227 7.355 1.00 90.69 100 ALA A N 1
ATOM 756 C CA . ALA A 1 100 ? -6.050 -12.472 7.383 1.00 90.69 100 ALA A CA 1
ATOM 757 C C . ALA A 1 100 ? -6.836 -11.316 8.027 1.00 90.69 100 ALA A C 1
ATOM 759 O O . ALA A 1 100 ? -8.005 -11.101 7.713 1.00 90.69 100 ALA A O 1
ATOM 760 N N . GLU A 1 101 ? -6.181 -10.534 8.886 1.00 89.62 101 GLU A N 1
ATOM 761 C CA . GLU A 1 101 ? -6.712 -9.316 9.491 1.00 89.62 101 GLU A CA 1
ATOM 762 C C . GLU A 1 101 ? -6.746 -8.119 8.520 1.00 89.62 101 GLU A C 1
ATOM 764 O O . GLU A 1 101 ? -7.229 -7.053 8.901 1.00 89.62 101 GLU A O 1
ATOM 769 N N . LYS A 1 102 ? -6.253 -8.273 7.279 1.00 94.12 102 LYS A N 1
ATOM 770 C CA . LYS A 1 102 ? -6.263 -7.252 6.213 1.00 94.12 102 LYS A CA 1
ATOM 771 C C . LYS A 1 102 ? -5.671 -5.911 6.665 1.00 94.12 102 LYS A C 1
ATOM 773 O O . LYS A 1 102 ? -6.163 -4.840 6.322 1.00 94.12 102 LYS A O 1
ATOM 778 N N . GLN A 1 103 ? -4.613 -5.960 7.478 1.00 94.31 103 GLN A N 1
ATOM 779 C CA . GLN A 1 103 ? -4.093 -4.771 8.170 1.00 94.31 103 GLN A CA 1
ATOM 780 C C . GLN A 1 103 ? -3.295 -3.822 7.276 1.00 94.31 103 GLN A C 1
ATOM 782 O O . GLN A 1 103 ? -3.059 -2.689 7.682 1.00 94.31 103 GLN A O 1
ATOM 787 N N . LEU A 1 104 ? -2.848 -4.303 6.117 1.00 97.38 104 LEU A N 1
ATOM 788 C CA . LEU A 1 104 ? -2.049 -3.604 5.116 1.00 97.38 104 LEU A CA 1
ATOM 789 C C . LEU A 1 104 ? -2.254 -4.324 3.781 1.00 97.38 104 LEU A C 1
ATOM 791 O O . LEU A 1 104 ? -2.389 -5.551 3.774 1.00 97.38 104 LEU A O 1
ATOM 795 N N . MET A 1 105 ? -2.266 -3.580 2.675 1.00 97.94 105 MET A N 1
ATOM 796 C CA . MET A 1 105 ? -2.386 -4.154 1.331 1.00 97.94 105 MET A CA 1
ATOM 797 C C . MET A 1 105 ? -1.366 -3.558 0.360 1.00 97.94 105 MET A C 1
ATOM 799 O O . MET A 1 105 ? -1.143 -2.350 0.342 1.00 97.94 105 MET A O 1
ATOM 803 N N . VAL A 1 106 ? -0.784 -4.390 -0.498 1.00 98.25 106 VAL A N 1
ATOM 804 C CA . VAL A 1 106 ? -0.059 -3.932 -1.693 1.00 98.25 106 VAL A CA 1
ATOM 805 C C . VAL A 1 106 ? -0.914 -4.211 -2.922 1.00 98.25 106 VAL A C 1
ATOM 807 O O . VAL A 1 106 ? -1.609 -5.219 -2.960 1.00 98.25 106 VAL A O 1
ATOM 810 N N . SER A 1 107 ? -0.901 -3.321 -3.908 1.00 97.56 107 SER A N 1
ATOM 811 C CA . SER A 1 107 ? -1.630 -3.509 -5.168 1.00 97.56 107 SER A CA 1
ATOM 812 C C . SER A 1 107 ? -0.596 -3.654 -6.276 1.00 97.56 107 SER A C 1
ATOM 814 O O . SER A 1 107 ? -0.170 -2.634 -6.803 1.00 97.56 107 SER A O 1
ATOM 816 N N . PRO A 1 108 ? -0.097 -4.878 -6.528 1.00 97.62 108 PRO A N 1
ATOM 817 C CA . PRO A 1 108 ? 0.882 -5.106 -7.578 1.00 97.62 108 PRO A CA 1
ATOM 818 C C . PRO A 1 108 ? 0.236 -4.837 -8.938 1.00 97.62 108 PRO A C 1
ATOM 820 O O . PRO A 1 108 ? -0.941 -5.149 -9.123 1.00 97.62 108 PRO A O 1
ATOM 823 N N . ASP A 1 109 ? 0.995 -4.324 -9.901 1.00 97.94 109 ASP A N 1
ATOM 824 C CA . ASP A 1 109 ? 0.473 -4.154 -11.262 1.00 97.94 109 ASP A CA 1
ATOM 825 C C . ASP A 1 109 ? 0.274 -5.519 -11.932 1.00 97.94 109 ASP A C 1
ATOM 827 O O . ASP A 1 109 ? -0.573 -5.673 -12.807 1.00 97.94 109 ASP A O 1
ATOM 831 N N . GLY A 1 110 ? 0.997 -6.543 -11.474 1.00 97.19 110 GLY A N 1
ATOM 832 C CA . GLY A 1 110 ? 0.745 -7.933 -11.820 1.00 97.19 110 GLY A CA 1
ATOM 833 C C . GLY A 1 110 ? 1.523 -8.916 -10.952 1.00 97.19 110 GLY A C 1
ATOM 834 O O . GLY A 1 110 ? 2.481 -8.558 -10.264 1.00 97.19 110 GLY A O 1
ATOM 835 N N . LEU A 1 111 ? 1.104 -10.174 -10.985 1.00 97.62 111 LEU A N 1
ATOM 836 C CA . LEU A 1 111 ? 1.808 -11.305 -10.393 1.00 97.62 111 LEU A CA 1
ATOM 837 C C . LEU A 1 111 ? 2.177 -12.295 -11.495 1.00 97.62 111 LEU A C 1
ATOM 839 O O . LEU A 1 111 ? 1.424 -12.463 -12.446 1.00 97.62 111 LEU A O 1
ATOM 843 N N . ILE A 1 112 ? 3.305 -12.981 -11.331 1.00 97.56 112 ILE A N 1
ATOM 844 C CA . ILE A 1 112 ? 3.758 -14.075 -12.193 1.00 97.56 112 ILE A CA 1
ATOM 845 C C . ILE A 1 112 ? 3.790 -15.345 -11.323 1.00 97.56 112 ILE A C 1
ATOM 847 O O . ILE A 1 112 ? 4.820 -15.650 -10.705 1.00 97.56 112 ILE A O 1
ATOM 851 N N . PRO A 1 113 ? 2.649 -16.051 -11.155 1.00 92.19 113 PRO A N 1
ATOM 852 C CA . PRO A 1 113 ? 2.482 -17.037 -10.083 1.00 92.19 113 PRO A CA 1
ATOM 853 C C . PRO A 1 113 ? 3.422 -18.239 -10.192 1.00 92.19 113 PRO A C 1
ATOM 855 O O . PRO A 1 113 ? 3.943 -18.705 -9.178 1.00 92.19 113 PRO A O 1
ATOM 858 N N . ASN A 1 114 ? 3.682 -18.712 -11.414 1.00 92.81 114 ASN A N 1
ATOM 859 C CA . ASN A 1 114 ? 4.607 -19.817 -11.687 1.00 92.81 114 ASN A CA 1
ATOM 860 C C . ASN A 1 114 ? 6.044 -19.510 -11.230 1.00 92.81 114 ASN A C 1
ATOM 862 O O . ASN A 1 114 ? 6.766 -20.427 -10.844 1.00 92.81 114 ASN A O 1
ATOM 866 N N . LEU A 1 115 ? 6.439 -18.234 -11.226 1.00 95.62 115 LEU A N 1
ATOM 867 C CA . LEU A 1 115 ? 7.761 -17.786 -10.787 1.00 95.62 115 LEU A CA 1
ATOM 868 C C . LEU A 1 115 ? 7.783 -17.261 -9.349 1.00 95.62 115 LEU A C 1
ATOM 870 O O . LEU A 1 115 ? 8.864 -16.992 -8.832 1.00 95.62 115 LEU A O 1
ATOM 874 N N . LYS A 1 116 ? 6.619 -17.097 -8.701 1.00 96.12 116 LYS A N 1
ATOM 875 C CA . LYS A 1 116 ? 6.492 -16.373 -7.423 1.00 96.12 116 LYS A CA 1
ATOM 876 C C . LYS A 1 116 ? 7.216 -15.022 -7.479 1.00 96.12 116 LYS A C 1
ATOM 878 O O . LYS A 1 116 ? 8.046 -14.707 -6.626 1.00 96.12 116 LYS A O 1
ATOM 883 N N . LYS A 1 117 ? 6.917 -14.259 -8.530 1.00 97.62 117 LYS A N 1
ATOM 884 C CA . LYS A 1 117 ? 7.493 -12.944 -8.821 1.00 97.62 117 LYS A CA 1
ATOM 885 C C . LYS A 1 117 ? 6.370 -11.923 -8.966 1.00 97.62 117 LYS A C 1
ATOM 887 O O . LYS A 1 117 ? 5.285 -12.260 -9.439 1.00 97.62 117 LYS A O 1
ATOM 892 N N . GLY A 1 118 ? 6.608 -10.696 -8.521 1.00 98.25 118 GLY A N 1
ATOM 893 C CA . GLY A 1 118 ? 5.674 -9.586 -8.712 1.00 98.25 118 GLY A CA 1
ATOM 894 C C . GLY A 1 118 ? 6.137 -8.613 -9.789 1.00 98.25 118 GLY A C 1
ATOM 895 O O . GLY A 1 118 ? 7.286 -8.661 -10.227 1.00 98.25 118 GLY A O 1
ATOM 896 N N . LEU A 1 119 ? 5.230 -7.733 -10.199 1.00 98.69 119 LEU A N 1
ATOM 897 C CA . LEU A 1 119 ? 5.447 -6.740 -11.240 1.00 98.69 119 LEU A CA 1
ATOM 898 C C . LEU A 1 119 ? 4.961 -5.363 -10.776 1.00 98.69 119 LEU A C 1
ATOM 900 O O . LEU A 1 119 ? 3.864 -5.229 -10.234 1.00 98.69 119 LEU A O 1
ATOM 904 N N . GLU A 1 120 ? 5.794 -4.350 -10.992 1.00 98.69 120 GLU A N 1
ATOM 905 C CA . GLU A 1 120 ? 5.498 -2.933 -10.776 1.00 98.69 120 GLU A CA 1
ATOM 906 C C . GLU A 1 120 ? 5.824 -2.158 -12.060 1.00 98.69 120 GLU A C 1
ATOM 908 O O . GLU A 1 120 ? 6.977 -2.087 -12.476 1.00 98.69 120 GLU A O 1
ATOM 913 N N . ILE A 1 121 ? 4.817 -1.564 -12.688 1.00 98.62 121 ILE A N 1
ATOM 914 C CA . ILE A 1 121 ? 4.873 -0.841 -13.952 1.00 98.62 121 ILE A CA 1
ATOM 915 C C . ILE A 1 121 ? 4.738 0.663 -13.702 1.00 98.62 121 ILE A C 1
ATOM 917 O O . ILE A 1 121 ? 3.890 1.158 -12.955 1.00 98.62 121 ILE A O 1
ATOM 921 N N . LYS A 1 122 ? 5.564 1.436 -14.404 1.00 98.19 122 LYS A N 1
ATOM 922 C CA . LYS A 1 122 ? 5.449 2.890 -14.499 1.00 98.19 122 LYS A CA 1
ATOM 923 C C . LYS A 1 122 ? 5.523 3.321 -15.952 1.00 98.19 122 LYS A C 1
ATOM 925 O O . LYS A 1 122 ? 6.466 2.973 -16.658 1.00 98.19 122 LYS A O 1
ATOM 930 N N . CYS A 1 123 ? 4.593 4.177 -16.368 1.00 98.06 123 CYS A N 1
ATOM 931 C CA . CYS A 1 123 ? 4.562 4.732 -17.725 1.00 98.06 123 CYS A CA 1
ATOM 932 C C . CYS A 1 123 ? 4.883 6.241 -17.730 1.00 98.06 123 CYS A C 1
ATOM 934 O O . CYS A 1 123 ? 3.999 7.066 -17.994 1.00 98.06 123 CYS A O 1
ATOM 936 N N . PRO A 1 124 ? 6.115 6.657 -17.370 1.00 97.44 124 PRO A N 1
ATOM 937 C CA . PRO A 1 124 ? 6.436 8.067 -17.212 1.00 97.44 124 PRO A CA 1
ATOM 938 C C . PRO A 1 124 ? 6.587 8.787 -18.567 1.00 97.44 124 PRO A C 1
ATOM 940 O O . PRO A 1 124 ? 6.443 8.218 -19.651 1.00 97.44 124 PRO A O 1
ATOM 943 N N . LYS A 1 125 ? 6.901 10.087 -18.513 1.00 97.25 125 LYS A N 1
ATOM 944 C CA . LYS A 1 125 ? 7.339 10.854 -19.691 1.00 97.25 125 LYS A CA 1
ATOM 945 C C . LYS A 1 125 ? 8.778 10.501 -20.072 1.00 97.25 125 LYS A C 1
ATOM 947 O O . LYS A 1 125 ? 9.586 10.147 -19.214 1.00 97.25 125 LYS A O 1
ATOM 952 N N . MET A 1 126 ? 9.123 10.737 -21.338 1.00 97.31 126 MET A N 1
ATOM 953 C CA . MET A 1 126 ? 10.421 10.403 -21.943 1.00 97.31 126 MET A CA 1
ATOM 954 C C . MET A 1 126 ? 11.641 10.835 -21.119 1.00 97.31 126 MET A C 1
ATOM 956 O O . MET A 1 126 ? 12.540 10.030 -20.904 1.00 97.31 126 MET A O 1
ATOM 960 N N . LYS A 1 127 ? 11.671 12.073 -20.601 1.00 97.81 127 LYS A N 1
ATOM 961 C CA . LYS A 1 127 ? 12.787 12.550 -19.761 1.00 97.81 127 LYS A CA 1
ATOM 962 C C . LYS A 1 127 ? 13.017 11.642 -18.547 1.00 97.81 127 LYS A C 1
ATOM 964 O O . LYS A 1 127 ? 14.156 11.320 -18.228 1.00 97.81 127 LYS A O 1
ATOM 969 N N . THR A 1 128 ? 11.940 11.263 -17.869 1.00 97.88 128 THR A N 1
ATOM 970 C CA . THR A 1 128 ? 11.986 10.429 -16.666 1.00 97.88 128 THR A CA 1
ATOM 971 C C . THR A 1 128 ? 12.318 8.980 -17.013 1.00 97.88 128 THR A C 1
ATOM 973 O O . THR A 1 128 ? 13.141 8.378 -16.339 1.00 97.88 128 THR A O 1
ATOM 976 N N . HIS A 1 129 ? 11.769 8.445 -18.106 1.00 98.50 129 HIS A N 1
ATOM 977 C CA . HIS A 1 129 ? 12.129 7.112 -18.593 1.00 98.50 129 HIS A CA 1
ATOM 978 C C . HIS A 1 129 ? 13.630 6.995 -18.918 1.00 98.50 129 HIS A C 1
ATOM 980 O O . HIS A 1 129 ? 14.306 6.096 -18.429 1.00 98.50 129 HIS A O 1
ATOM 986 N N . ILE A 1 130 ? 14.179 7.958 -19.672 1.00 98.56 130 ILE A N 1
ATOM 987 C CA . ILE A 1 130 ? 15.614 8.009 -19.997 1.00 98.56 130 ILE A CA 1
ATOM 988 C C . ILE A 1 130 ? 16.458 8.138 -18.726 1.00 98.56 130 ILE A C 1
ATOM 990 O O . ILE A 1 130 ? 17.513 7.520 -18.627 1.00 98.56 130 ILE A O 1
ATOM 994 N N . LYS A 1 131 ? 15.999 8.912 -17.735 1.00 98.50 131 LYS A N 1
ATOM 995 C CA . LYS A 1 131 ? 16.670 8.997 -16.433 1.00 98.50 131 LYS A CA 1
ATOM 996 C C . LYS A 1 131 ? 16.772 7.613 -15.775 1.00 98.50 131 LYS A C 1
ATOM 998 O O . LYS A 1 131 ? 17.864 7.242 -15.363 1.00 98.50 131 LYS A O 1
ATOM 1003 N N . TYR A 1 132 ? 15.684 6.841 -15.734 1.00 98.44 132 TYR A N 1
ATOM 1004 C CA . TYR A 1 132 ? 15.691 5.492 -15.153 1.00 98.44 132 TYR A CA 1
ATOM 1005 C C . TYR A 1 132 ? 16.622 4.531 -15.903 1.00 98.44 132 TYR A C 1
ATOM 1007 O O . TYR A 1 132 ? 17.355 3.786 -15.262 1.00 98.44 132 TYR A O 1
ATOM 1015 N N . LEU A 1 133 ? 16.671 4.609 -17.238 1.00 98.25 133 LEU A N 1
ATOM 1016 C CA . LEU A 1 133 ? 17.629 3.847 -18.051 1.00 98.25 133 LEU A CA 1
ATOM 1017 C C . LEU A 1 133 ? 19.092 4.156 -17.693 1.00 98.25 133 LEU A C 1
ATOM 1019 O O . LEU A 1 133 ? 19.924 3.254 -17.674 1.00 98.25 133 LEU A O 1
ATOM 1023 N N . LEU A 1 134 ? 19.412 5.429 -17.443 1.00 98.06 134 LEU A N 1
ATOM 1024 C CA . LEU A 1 134 ? 20.773 5.871 -17.126 1.00 98.06 134 LEU A CA 1
ATOM 1025 C C . LEU A 1 134 ? 21.193 5.525 -15.695 1.00 98.06 134 LEU A C 1
ATOM 1027 O O . LEU A 1 134 ? 22.357 5.207 -15.467 1.00 98.06 134 LEU A O 1
ATOM 1031 N N . GLU A 1 135 ? 20.273 5.637 -14.737 1.00 97.75 135 GLU A N 1
ATOM 1032 C CA . GLU A 1 135 ? 20.546 5.360 -13.322 1.00 97.75 135 GLU A CA 1
ATOM 1033 C C . GLU A 1 135 ? 20.588 3.856 -13.027 1.00 97.75 135 GLU A C 1
ATOM 1035 O O . GLU A 1 135 ? 21.382 3.419 -12.194 1.00 97.75 135 GLU A O 1
ATOM 1040 N N . GLY A 1 136 ? 19.778 3.063 -13.733 1.00 97.75 136 GLY A N 1
ATOM 1041 C CA . GLY A 1 136 ? 19.625 1.643 -13.455 1.00 97.75 136 GLY A CA 1
ATOM 1042 C C . GLY A 1 136 ? 18.949 1.374 -12.104 1.00 97.75 136 GLY A C 1
ATOM 1043 O O . GLY A 1 136 ? 18.654 2.278 -11.321 1.00 97.75 136 GLY A O 1
ATOM 1044 N N . GLY A 1 137 ? 18.685 0.100 -11.817 1.00 98.00 137 GLY A N 1
ATOM 1045 C CA . GLY A 1 137 ? 17.983 -0.300 -10.603 1.00 98.00 137 GLY A CA 1
ATOM 1046 C C . GLY A 1 137 ? 16.510 0.116 -10.557 1.00 98.00 137 GLY A C 1
ATOM 1047 O O . GLY A 1 137 ? 15.901 0.491 -11.564 1.00 98.00 137 GLY A O 1
ATOM 1048 N N . VAL A 1 138 ? 15.949 0.039 -9.350 1.00 98.38 138 VAL A N 1
ATOM 1049 C CA . VAL A 1 138 ? 14.649 0.624 -9.009 1.00 98.38 138 VAL A CA 1
ATOM 1050 C C . VAL A 1 138 ? 14.870 2.089 -8.618 1.00 98.38 138 VAL A C 1
ATOM 1052 O O . VAL A 1 138 ? 15.673 2.346 -7.716 1.00 98.38 138 VAL A O 1
ATOM 1055 N N . PRO A 1 139 ? 14.159 3.055 -9.225 1.00 97.81 139 PRO A N 1
ATOM 1056 C CA . PRO A 1 139 ? 14.243 4.455 -8.824 1.00 97.81 139 PRO A CA 1
ATOM 1057 C C . PRO A 1 139 ? 13.922 4.644 -7.339 1.00 97.81 139 PRO A C 1
ATOM 1059 O O . PRO A 1 139 ? 13.030 3.990 -6.794 1.00 97.81 139 PRO A O 1
ATOM 1062 N N . ASN A 1 140 ? 14.630 5.560 -6.675 1.00 95.38 140 ASN A N 1
ATOM 1063 C CA . ASN A 1 140 ? 14.520 5.741 -5.225 1.00 95.38 140 ASN A CA 1
ATOM 1064 C C . ASN A 1 140 ? 13.087 6.082 -4.770 1.00 95.38 140 ASN A C 1
ATOM 1066 O O . ASN A 1 140 ? 12.690 5.682 -3.678 1.00 95.38 140 ASN A O 1
ATOM 1070 N N . GLU A 1 141 ? 12.300 6.772 -5.603 1.00 94.81 141 GLU A N 1
ATOM 1071 C CA . GLU A 1 141 ? 10.882 7.063 -5.346 1.00 94.81 141 GLU A CA 1
ATOM 1072 C C . GLU A 1 141 ? 9.970 5.821 -5.313 1.00 94.81 141 GLU A C 1
ATOM 1074 O O . GLU A 1 141 ? 8.888 5.881 -4.739 1.00 94.81 141 GLU A O 1
ATOM 1079 N N . TYR A 1 142 ? 10.397 4.689 -5.881 1.00 97.75 142 TYR A N 1
ATOM 1080 C CA . TYR A 1 142 ? 9.630 3.436 -5.901 1.00 97.75 142 TYR A CA 1
ATOM 1081 C C . TYR A 1 142 ? 10.259 2.334 -5.047 1.00 97.75 142 TYR A C 1
ATOM 1083 O O . TYR A 1 142 ? 9.671 1.262 -4.900 1.00 97.75 142 TYR A O 1
ATOM 1091 N N . LEU A 1 143 ? 11.426 2.586 -4.442 1.00 98.00 143 LEU A N 1
ATOM 1092 C CA . LEU A 1 143 ? 12.162 1.577 -3.681 1.00 98.00 143 LEU A CA 1
ATOM 1093 C C . LEU A 1 143 ? 11.316 0.991 -2.545 1.00 98.00 143 LEU A C 1
ATOM 1095 O O . LEU A 1 143 ? 11.210 -0.226 -2.421 1.00 98.00 143 LEU A O 1
ATOM 1099 N N . ILE A 1 144 ? 10.670 1.842 -1.741 1.00 98.38 144 ILE A N 1
ATOM 1100 C CA . ILE A 1 144 ? 9.814 1.377 -0.640 1.00 98.38 144 ILE A CA 1
ATOM 1101 C C . ILE A 1 144 ? 8.584 0.639 -1.162 1.00 98.38 144 ILE A C 1
ATOM 1103 O O . ILE A 1 144 ? 8.213 -0.382 -0.588 1.00 98.38 144 ILE A O 1
ATOM 1107 N N . GLN A 1 145 ? 7.986 1.103 -2.259 1.00 98.00 145 GLN A N 1
ATOM 1108 C CA . GLN A 1 145 ? 6.830 0.447 -2.859 1.00 98.00 145 GLN A CA 1
ATOM 1109 C C . GLN A 1 145 ? 7.175 -0.991 -3.280 1.00 98.00 145 GLN A C 1
ATOM 1111 O O . GLN A 1 145 ? 6.541 -1.928 -2.794 1.00 98.00 145 GLN A O 1
ATOM 1116 N N . VAL A 1 146 ? 8.236 -1.174 -4.071 1.00 98.69 146 VAL A N 1
ATOM 1117 C CA . VAL A 1 146 ? 8.701 -2.492 -4.539 1.00 98.69 146 VAL A CA 1
ATOM 1118 C C . VAL A 1 146 ? 9.118 -3.390 -3.371 1.00 98.69 146 VAL A C 1
ATOM 1120 O O . VAL A 1 146 ? 8.670 -4.531 -3.259 1.00 98.69 146 VAL A O 1
ATOM 1123 N N . GLN A 1 147 ? 9.928 -2.872 -2.445 1.00 98.75 147 GLN A N 1
ATOM 1124 C CA . GLN A 1 147 ? 10.427 -3.654 -1.310 1.00 98.75 147 GLN A CA 1
ATOM 1125 C C . GLN A 1 147 ? 9.304 -4.036 -0.341 1.00 98.75 147 GLN A C 1
ATOM 1127 O O . GLN A 1 147 ? 9.309 -5.131 0.220 1.00 98.75 147 GLN A O 1
ATOM 1132 N N . SER A 1 148 ? 8.297 -3.180 -0.163 1.00 98.50 148 SER A N 1
ATOM 1133 C CA . SER A 1 148 ? 7.127 -3.536 0.636 1.00 98.50 148 SER A CA 1
ATOM 1134 C C . SER A 1 148 ? 6.287 -4.635 -0.012 1.00 98.50 148 SER A C 1
ATOM 1136 O O . SER A 1 148 ? 5.759 -5.488 0.699 1.00 98.50 148 SER A O 1
ATOM 1138 N N . ALA A 1 149 ? 6.208 -4.670 -1.344 1.00 98.50 149 ALA A N 1
ATOM 1139 C CA . ALA A 1 149 ? 5.500 -5.713 -2.071 1.00 98.50 149 ALA A CA 1
ATOM 1140 C C . ALA A 1 149 ? 6.210 -7.070 -1.946 1.00 98.50 149 ALA A C 1
ATOM 1142 O O . ALA A 1 149 ? 5.564 -8.068 -1.615 1.00 98.50 149 ALA A O 1
ATOM 1143 N N . LEU A 1 150 ? 7.544 -7.093 -2.062 1.00 98.62 150 LEU A N 1
ATOM 1144 C CA . LEU A 1 150 ? 8.380 -8.251 -1.713 1.00 98.62 150 LEU A CA 1
ATOM 1145 C C . LEU A 1 150 ? 8.139 -8.713 -0.267 1.00 98.62 150 LEU A C 1
ATOM 1147 O O . LEU A 1 150 ? 7.961 -9.904 0.002 1.00 98.62 150 LEU A O 1
ATOM 1151 N N . TRP A 1 151 ? 8.102 -7.775 0.683 1.00 98.56 151 TRP A N 1
ATOM 1152 C CA . TRP A 1 151 ? 7.892 -8.089 2.096 1.00 98.56 151 TRP A CA 1
ATOM 1153 C C . TRP A 1 151 ? 6.517 -8.714 2.362 1.00 98.56 151 TRP A C 1
ATOM 1155 O O . TRP A 1 151 ? 6.450 -9.757 3.008 1.00 98.56 151 TRP A O 1
ATOM 1165 N N . VAL A 1 152 ? 5.446 -8.126 1.817 1.00 98.19 152 VAL A N 1
ATOM 1166 C CA . VAL A 1 152 ? 4.060 -8.592 1.996 1.00 98.19 152 VAL A CA 1
ATOM 1167 C C . VAL A 1 152 ? 3.807 -9.942 1.335 1.00 98.19 152 VAL A C 1
ATOM 1169 O O . VAL A 1 152 ? 3.179 -10.808 1.937 1.00 98.19 152 VAL A O 1
ATOM 1172 N N . THR A 1 153 ? 4.284 -10.132 0.106 1.00 97.38 153 THR A N 1
ATOM 1173 C CA . THR A 1 153 ? 4.055 -11.374 -0.652 1.00 97.38 153 THR A CA 1
ATOM 1174 C C . THR A 1 153 ? 4.950 -12.524 -0.200 1.00 97.38 153 THR A C 1
ATOM 1176 O O . THR A 1 153 ? 4.646 -13.686 -0.460 1.00 97.38 153 THR A O 1
ATOM 1179 N N . GLY A 1 154 ? 6.077 -12.219 0.451 1.00 96.81 154 GLY A N 1
ATOM 1180 C CA . GLY A 1 154 ? 7.111 -13.210 0.733 1.00 96.81 154 GLY A CA 1
ATOM 1181 C C . GLY A 1 154 ? 7.850 -13.690 -0.520 1.00 96.81 154 GLY A C 1
ATOM 1182 O O . GLY A 1 154 ? 8.546 -14.698 -0.450 1.00 96.81 154 GLY A O 1
ATOM 1183 N N . TYR A 1 155 ? 7.691 -13.007 -1.657 1.00 97.56 155 TYR A N 1
ATOM 1184 C CA . TYR A 1 155 ? 8.434 -13.302 -2.878 1.00 97.56 155 TYR A CA 1
ATOM 1185 C C . TYR A 1 155 ? 9.892 -12.842 -2.754 1.00 97.56 155 TYR A C 1
ATOM 1187 O O . TYR A 1 155 ? 10.218 -11.955 -1.957 1.00 97.56 155 TYR A O 1
ATOM 1195 N N . GLU A 1 156 ? 10.771 -13.473 -3.532 1.00 97.88 156 GLU A N 1
ATOM 1196 C CA . GLU A 1 156 ? 12.207 -13.161 -3.540 1.00 97.88 156 GLU A CA 1
ATOM 1197 C C . GLU A 1 156 ? 12.563 -12.097 -4.578 1.00 97.88 156 GLU A C 1
ATOM 1199 O O . GLU A 1 156 ? 13.504 -11.332 -4.375 1.00 97.88 156 GLU A O 1
ATOM 1204 N N . THR A 1 157 ? 11.794 -12.026 -5.670 1.00 98.44 157 THR A N 1
ATOM 1205 C CA . THR A 1 157 ? 12.055 -11.112 -6.784 1.00 98.44 157 THR A CA 1
ATOM 1206 C C . THR A 1 157 ? 10.820 -10.326 -7.204 1.00 98.44 157 THR A C 1
ATOM 1208 O O . THR A 1 157 ? 9.675 -10.768 -7.048 1.00 98.44 157 THR A O 1
ATOM 1211 N N . TRP A 1 158 ? 11.071 -9.128 -7.725 1.00 98.81 158 TRP A N 1
ATOM 1212 C CA . TRP A 1 158 ? 10.053 -8.212 -8.218 1.00 98.81 158 TRP A CA 1
ATOM 1213 C C . TRP A 1 158 ? 10.582 -7.446 -9.421 1.00 98.81 158 TRP A C 1
ATOM 1215 O O . TRP A 1 158 ? 11.611 -6.784 -9.315 1.00 98.81 158 TRP A O 1
ATOM 1225 N N . ASP A 1 159 ? 9.885 -7.497 -10.548 1.00 98.81 159 ASP A N 1
ATOM 1226 C CA . ASP A 1 159 ? 10.288 -6.721 -11.715 1.00 98.81 159 ASP A CA 1
ATOM 1227 C C . ASP A 1 159 ? 9.722 -5.307 -11.618 1.00 98.81 159 ASP A C 1
ATOM 1229 O O . ASP A 1 159 ? 8.514 -5.100 -11.501 1.00 98.81 159 ASP A O 1
ATOM 1233 N N . PHE A 1 160 ? 10.615 -4.324 -11.670 1.00 98.81 160 PHE A N 1
ATOM 1234 C CA . PHE A 1 160 ? 10.273 -2.937 -11.934 1.00 98.81 160 PHE A CA 1
ATOM 1235 C C . PHE A 1 160 ? 10.352 -2.684 -13.437 1.00 98.81 160 PHE A C 1
ATOM 1237 O O . PHE A 1 160 ? 11.380 -2.946 -14.067 1.00 98.81 160 PHE A O 1
ATOM 1244 N N . VAL A 1 161 ? 9.284 -2.130 -13.997 1.00 98.81 161 VAL A N 1
ATOM 1245 C CA . VAL A 1 161 ? 9.167 -1.798 -15.411 1.00 98.81 161 VAL A CA 1
ATOM 1246 C C . VAL A 1 161 ? 8.958 -0.304 -15.576 1.00 98.81 161 VAL A C 1
ATOM 1248 O O . VAL A 1 161 ? 8.041 0.281 -15.002 1.00 98.81 161 VAL A O 1
ATOM 1251 N N . SER A 1 162 ? 9.767 0.315 -16.433 1.00 98.75 162 SER A N 1
ATOM 1252 C CA . SER A 1 162 ? 9.447 1.620 -17.000 1.00 98.75 162 SER A CA 1
ATOM 1253 C C . SER A 1 162 ? 9.116 1.482 -18.479 1.00 98.75 162 SER A C 1
ATOM 1255 O O . SER A 1 162 ? 9.903 0.919 -19.235 1.00 98.75 162 SER A O 1
ATOM 1257 N N . TYR A 1 163 ? 7.978 2.033 -18.894 1.00 98.56 163 TYR A N 1
ATOM 1258 C CA . TYR A 1 163 ? 7.515 1.998 -20.277 1.00 98.56 163 TYR A CA 1
ATOM 1259 C C . TYR A 1 163 ? 7.281 3.407 -20.834 1.00 98.56 163 TYR A C 1
ATOM 1261 O O . TYR A 1 163 ? 6.576 4.225 -20.241 1.00 98.56 163 TYR A O 1
ATOM 1269 N N . CYS A 1 164 ? 7.879 3.711 -21.982 1.00 98.06 164 CYS A N 1
ATOM 1270 C CA . CYS A 1 164 ? 7.704 4.974 -22.693 1.00 98.06 164 CYS A CA 1
ATOM 1271 C C . CYS A 1 164 ? 7.728 4.720 -24.210 1.00 98.06 164 CYS A C 1
ATOM 1273 O O . CYS A 1 164 ? 8.805 4.725 -24.811 1.00 98.06 164 CYS A O 1
ATOM 1275 N N . PRO A 1 165 ? 6.563 4.523 -24.856 1.00 95.00 165 PRO A N 1
ATOM 1276 C CA . PRO A 1 165 ? 6.496 4.155 -26.274 1.00 95.00 165 PRO A CA 1
ATOM 1277 C C . PRO A 1 165 ? 7.075 5.223 -27.214 1.00 95.00 165 PRO A C 1
ATOM 1279 O O . PRO A 1 165 ? 7.492 4.921 -28.329 1.00 95.00 165 PRO A O 1
ATOM 1282 N N . GLU A 1 166 ? 7.138 6.481 -26.773 1.00 95.88 166 GLU A N 1
ATOM 1283 C CA . GLU A 1 166 ? 7.729 7.575 -27.541 1.00 95.88 166 GLU A CA 1
ATOM 1284 C C . GLU A 1 166 ? 9.250 7.438 -27.680 1.00 95.88 166 GLU A C 1
ATOM 1286 O O . GLU A 1 166 ? 9.828 7.964 -28.632 1.00 95.88 166 GLU A O 1
ATOM 1291 N N . TYR A 1 167 ? 9.921 6.754 -26.745 1.00 97.31 167 TYR A N 1
ATOM 1292 C CA . TYR A 1 167 ? 11.362 6.527 -26.811 1.00 97.31 167 TYR A CA 1
ATOM 1293 C C . TYR A 1 167 ? 11.670 5.252 -27.604 1.00 97.31 167 TYR A C 1
ATOM 1295 O O . TYR A 1 167 ? 12.121 4.247 -27.065 1.00 97.31 167 TYR A O 1
ATOM 1303 N N . GLN A 1 168 ? 11.453 5.313 -28.919 1.00 93.81 168 GLN A N 1
ATOM 1304 C CA . GLN A 1 168 ? 11.526 4.162 -29.834 1.00 93.81 168 GLN A CA 1
ATOM 1305 C C . GLN A 1 168 ? 12.843 3.371 -29.789 1.00 93.81 168 GLN A C 1
ATOM 1307 O O . GLN A 1 168 ? 12.862 2.202 -30.160 1.00 93.81 168 GLN A O 1
ATOM 1312 N N . LYS A 1 169 ? 13.948 3.985 -29.345 1.00 96.50 169 LYS A N 1
ATOM 1313 C CA . LYS A 1 169 ? 15.242 3.299 -29.220 1.00 96.50 169 LYS A CA 1
ATOM 1314 C C . LYS A 1 169 ? 15.216 2.195 -28.157 1.00 96.50 169 LYS A C 1
ATOM 1316 O O . LYS A 1 169 ? 15.880 1.182 -28.336 1.00 96.50 169 LYS A O 1
ATOM 1321 N N . GLN A 1 170 ? 14.505 2.419 -27.055 1.00 97.31 170 GLN A N 1
ATOM 1322 C CA . GLN A 1 170 ? 14.367 1.462 -25.961 1.00 97.31 170 GLN A CA 1
ATOM 1323 C C . GLN A 1 170 ? 13.104 1.810 -25.161 1.00 97.31 170 GLN A C 1
ATOM 1325 O O . GLN A 1 170 ? 13.206 2.449 -24.121 1.00 97.31 170 GLN A O 1
ATOM 1330 N N . PRO A 1 171 ? 11.906 1.449 -25.646 1.00 97.00 171 PRO A N 1
ATOM 1331 C CA . PRO A 1 171 ? 10.654 1.858 -25.011 1.00 97.00 171 PRO A CA 1
ATOM 1332 C C . PRO A 1 171 ? 10.390 1.144 -23.680 1.00 97.00 171 PRO A C 1
ATOM 1334 O O . PRO A 1 171 ? 9.546 1.599 -22.909 1.00 97.00 171 PRO A O 1
ATOM 1337 N N . LEU A 1 172 ? 11.080 0.030 -23.421 1.00 98.06 172 LEU A N 1
ATOM 1338 C CA . LEU A 1 172 ? 10.905 -0.817 -22.248 1.00 98.06 172 LEU A CA 1
ATOM 1339 C C . LEU A 1 172 ? 12.219 -0.913 -21.463 1.00 98.06 172 LEU A C 1
ATOM 1341 O O . LEU A 1 172 ? 13.276 -1.236 -22.008 1.00 98.06 172 LEU A O 1
ATOM 1345 N N . TYR A 1 173 ? 12.130 -0.645 -20.166 1.00 98.62 173 TYR A N 1
ATOM 1346 C CA . TYR A 1 173 ? 13.181 -0.875 -19.185 1.00 98.62 173 TYR A CA 1
ATOM 1347 C C . TYR A 1 173 ? 12.657 -1.857 -18.145 1.00 98.62 173 TYR A C 1
ATOM 1349 O O . TYR A 1 173 ? 11.603 -1.598 -17.568 1.00 98.62 173 TYR A O 1
ATOM 1357 N N . ILE A 1 174 ? 13.386 -2.948 -17.904 1.00 98.69 174 ILE A N 1
ATOM 1358 C CA . ILE A 1 174 ? 13.051 -3.964 -16.902 1.00 98.69 174 ILE A CA 1
ATOM 1359 C C . ILE A 1 174 ? 14.239 -4.106 -15.954 1.00 98.69 174 ILE A C 1
ATOM 1361 O O . ILE A 1 174 ? 15.377 -4.264 -16.399 1.00 98.69 174 ILE A O 1
ATOM 1365 N N . TYR A 1 175 ? 13.971 -4.077 -14.653 1.00 98.75 175 TYR A N 1
ATOM 1366 C CA . TYR A 1 175 ? 14.948 -4.391 -13.621 1.00 98.75 175 TYR A CA 1
ATOM 1367 C C . TYR A 1 175 ? 14.346 -5.342 -12.592 1.00 98.75 175 TYR A C 1
ATOM 1369 O O . TYR A 1 175 ? 13.344 -5.013 -11.959 1.00 98.75 175 TYR A O 1
ATOM 1377 N N . THR A 1 176 ? 14.978 -6.497 -12.389 1.00 98.75 176 THR A N 1
ATOM 1378 C CA . THR A 1 176 ? 14.586 -7.450 -11.347 1.00 98.75 176 THR A CA 1
ATOM 1379 C C . THR A 1 176 ? 15.202 -7.040 -10.016 1.00 98.75 176 THR A C 1
ATOM 1381 O O . THR A 1 176 ? 16.412 -7.136 -9.815 1.00 98.75 176 THR A O 1
ATOM 1384 N N . ALA A 1 177 ? 14.364 -6.571 -9.101 1.00 98.62 177 ALA A N 1
ATOM 1385 C CA . ALA A 1 177 ? 14.740 -6.258 -7.735 1.00 98.62 177 ALA A CA 1
ATOM 1386 C C . ALA A 1 177 ? 14.702 -7.505 -6.847 1.00 98.62 177 ALA A C 1
ATOM 1388 O O . ALA A 1 177 ? 13.765 -8.301 -6.915 1.00 98.62 177 ALA A O 1
ATOM 1389 N N . GLU A 1 178 ? 15.687 -7.616 -5.962 1.00 98.69 178 GLU A N 1
ATOM 1390 C CA . GLU A 1 178 ? 15.738 -8.604 -4.883 1.00 98.69 178 GLU A CA 1
ATOM 1391 C C . GLU A 1 178 ? 15.408 -7.946 -3.537 1.00 98.69 178 GLU A C 1
ATOM 1393 O O . GLU A 1 178 ? 15.410 -6.717 -3.403 1.00 98.69 178 GLU A O 1
ATOM 1398 N N . ARG A 1 179 ? 15.134 -8.759 -2.514 1.00 98.62 179 ARG A N 1
ATOM 1399 C CA . ARG A 1 179 ? 14.867 -8.275 -1.153 1.00 98.62 179 ARG A CA 1
ATOM 1400 C C . ARG A 1 179 ? 16.083 -7.546 -0.579 1.00 98.62 179 ARG A C 1
ATOM 1402 O O . ARG A 1 179 ? 17.147 -8.136 -0.408 1.00 98.62 179 ARG A O 1
ATOM 1409 N N . ASP A 1 180 ? 15.897 -6.297 -0.167 1.00 98.44 180 ASP A N 1
ATOM 1410 C CA . ASP A 1 180 ? 16.906 -5.561 0.594 1.00 98.44 180 ASP A CA 1
ATOM 1411 C C . ASP A 1 180 ? 16.825 -5.959 2.083 1.00 98.44 180 ASP A C 1
ATOM 1413 O O . ASP A 1 180 ? 15.834 -5.640 2.753 1.00 98.44 180 ASP A O 1
ATOM 1417 N N . PRO A 1 181 ? 17.850 -6.621 2.655 1.00 98.38 181 PRO A N 1
ATOM 1418 C CA . PRO A 1 181 ? 17.812 -7.106 4.035 1.00 98.38 181 PRO A CA 1
ATOM 1419 C C . PRO A 1 181 ? 17.701 -5.983 5.078 1.00 98.38 181 PRO A C 1
ATOM 1421 O O . PRO A 1 181 ? 17.152 -6.208 6.162 1.00 98.38 181 PRO A O 1
ATOM 1424 N N . VAL A 1 182 ? 18.191 -4.776 4.779 1.00 98.25 182 VAL A N 1
ATOM 1425 C CA . VAL A 1 182 ? 18.060 -3.611 5.664 1.00 98.25 182 VAL A CA 1
ATOM 1426 C C . VAL A 1 182 ? 16.603 -3.167 5.713 1.00 98.25 182 VAL A C 1
ATOM 1428 O O . VAL A 1 182 ? 16.065 -2.954 6.803 1.00 98.25 182 VAL A O 1
ATOM 1431 N N . LEU A 1 183 ? 15.946 -3.083 4.554 1.00 98.62 183 LEU A N 1
ATOM 1432 C CA . LEU A 1 183 ? 14.534 -2.717 4.474 1.00 98.62 183 LEU A CA 1
ATOM 1433 C C . LEU A 1 183 ? 13.625 -3.806 5.041 1.00 98.62 183 LEU A C 1
ATOM 1435 O O . LEU A 1 183 ? 12.732 -3.469 5.812 1.00 98.62 183 LEU A O 1
ATOM 1439 N N . MET A 1 184 ? 13.888 -5.093 4.781 1.00 98.69 184 MET A N 1
ATOM 1440 C CA . MET A 1 184 ? 13.119 -6.192 5.387 1.00 98.69 184 MET A CA 1
ATOM 1441 C C . MET A 1 184 ? 13.138 -6.107 6.917 1.00 98.69 184 MET A C 1
ATOM 1443 O O . MET A 1 184 ? 12.087 -6.130 7.557 1.00 98.69 184 MET A O 1
ATOM 1447 N N . LYS A 1 185 ? 14.325 -5.903 7.508 1.00 98.50 185 LYS A N 1
ATOM 1448 C CA . LYS A 1 185 ? 14.475 -5.731 8.959 1.00 98.50 185 LYS A CA 1
ATOM 1449 C C . LYS A 1 185 ? 13.751 -4.483 9.472 1.00 98.50 185 LYS A C 1
ATOM 1451 O O . LYS A 1 185 ? 13.164 -4.509 10.555 1.00 98.50 185 LYS A O 1
ATOM 1456 N N . ALA A 1 186 ? 13.790 -3.386 8.718 1.00 98.62 186 ALA A N 1
ATOM 1457 C CA . ALA A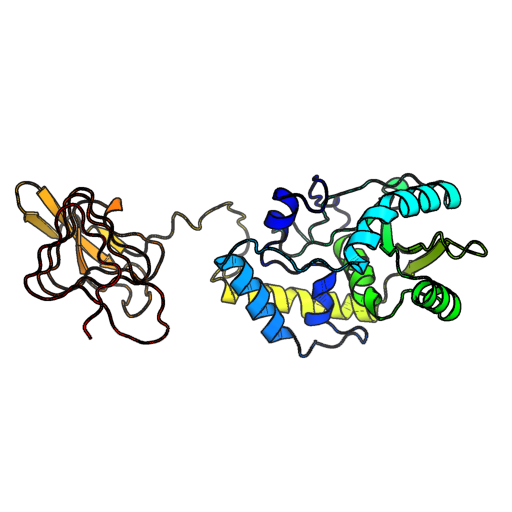 1 186 ? 13.078 -2.164 9.072 1.00 98.62 186 ALA A CA 1
ATOM 1458 C C . ALA A 1 186 ? 11.551 -2.350 9.004 1.00 98.62 186 ALA A C 1
ATOM 1460 O O . ALA A 1 186 ? 10.844 -1.875 9.894 1.00 98.62 186 ALA A O 1
ATOM 1461 N N . PHE A 1 187 ? 11.036 -3.069 8.006 1.00 98.69 187 PHE A N 1
ATOM 1462 C CA . PHE A 1 187 ? 9.617 -3.398 7.878 1.00 98.69 187 PHE A CA 1
ATOM 1463 C C . PHE A 1 187 ? 9.138 -4.285 9.027 1.00 98.69 187 PHE A C 1
ATOM 1465 O O . PHE A 1 187 ? 8.163 -3.919 9.689 1.00 98.69 187 PHE A O 1
ATOM 1472 N N . ASP A 1 188 ? 9.881 -5.349 9.352 1.00 98.25 188 ASP A N 1
ATOM 1473 C CA . ASP A 1 188 ? 9.607 -6.228 10.500 1.00 98.25 188 ASP A CA 1
ATOM 1474 C C . ASP A 1 188 ? 9.545 -5.454 11.826 1.00 98.25 188 ASP A C 1
ATOM 1476 O O . ASP A 1 188 ? 8.759 -5.772 12.720 1.00 98.25 188 ASP A O 1
ATOM 1480 N N . GLN A 1 189 ? 10.360 -4.404 11.961 1.00 97.75 189 GLN A N 1
ATOM 1481 C CA . GLN A 1 189 ? 10.388 -3.572 13.156 1.00 97.75 189 GLN A CA 1
ATOM 1482 C C . GLN A 1 189 ? 9.250 -2.544 13.191 1.00 97.75 189 GLN A C 1
ATOM 1484 O O . GLN A 1 189 ? 8.558 -2.419 14.205 1.00 97.75 189 GLN A O 1
ATOM 1489 N N . TYR A 1 190 ? 9.101 -1.741 12.139 1.00 98.38 190 TYR A N 1
ATOM 1490 C CA . TYR A 1 190 ? 8.324 -0.504 12.188 1.00 98.38 190 TYR A CA 1
ATOM 1491 C C . TYR A 1 190 ? 6.876 -0.670 11.726 1.00 98.38 190 TYR A C 1
ATOM 1493 O O . TYR A 1 190 ? 5.994 -0.055 12.327 1.00 98.38 190 TYR A O 1
ATOM 1501 N N . ILE A 1 191 ? 6.591 -1.510 10.727 1.00 98.25 191 ILE A N 1
ATOM 1502 C CA . ILE A 1 191 ? 5.219 -1.680 10.221 1.00 98.25 191 ILE A CA 1
ATOM 1503 C C . ILE A 1 191 ? 4.290 -2.255 11.308 1.00 98.25 191 ILE A C 1
ATOM 1505 O O . ILE A 1 191 ? 3.233 -1.662 11.544 1.00 98.25 191 ILE A O 1
ATOM 1509 N N . PRO A 1 192 ? 4.662 -3.305 12.074 1.00 96.81 192 PRO A N 1
ATOM 1510 C CA . PRO A 1 192 ? 3.819 -3.797 13.167 1.00 96.81 192 PRO A CA 1
ATOM 1511 C C . PRO A 1 192 ? 3.578 -2.760 14.272 1.00 96.81 192 PRO A C 1
ATOM 1513 O O . PRO A 1 192 ? 2.483 -2.687 14.835 1.00 96.81 192 PRO A O 1
ATOM 1516 N N . GLN A 1 193 ? 4.578 -1.925 14.581 1.00 97.31 193 GLN A N 1
ATOM 1517 C CA . GLN A 1 193 ? 4.429 -0.830 15.547 1.00 97.31 193 GLN A CA 1
ATOM 1518 C C . GLN A 1 193 ? 3.445 0.226 15.039 1.00 97.31 193 GLN A C 1
ATOM 1520 O O . GLN A 1 193 ? 2.592 0.684 15.802 1.00 97.31 193 GLN A O 1
ATOM 1525 N N . PHE A 1 194 ? 3.535 0.578 13.755 1.00 98.25 194 PHE A N 1
ATOM 1526 C CA . PHE A 1 194 ? 2.625 1.515 13.109 1.00 98.25 194 PHE A CA 1
ATOM 1527 C C . PHE A 1 194 ? 1.188 0.997 13.134 1.00 98.25 194 PHE A C 1
ATOM 1529 O O . PHE A 1 194 ? 0.295 1.692 13.615 1.00 98.25 194 PHE A O 1
ATOM 1536 N N . ILE A 1 195 ? 0.975 -0.251 12.703 1.00 96.50 195 ILE A N 1
ATOM 1537 C CA . ILE A 1 195 ? -0.337 -0.906 12.711 1.00 96.50 195 ILE A CA 1
ATOM 1538 C C . ILE A 1 195 ? -0.904 -0.935 14.135 1.00 96.50 195 ILE A C 1
ATOM 1540 O O . ILE A 1 195 ? -2.052 -0.554 14.347 1.00 96.50 195 ILE A O 1
ATOM 1544 N N . LYS A 1 196 ? -0.105 -1.295 15.146 1.00 94.00 196 LYS A N 1
ATOM 1545 C CA . LYS A 1 196 ? -0.552 -1.275 16.548 1.00 94.00 196 LYS A CA 1
ATOM 1546 C C . LYS A 1 196 ? -1.036 0.114 16.981 1.00 94.00 196 LYS A C 1
ATOM 1548 O O . LYS A 1 196 ? -2.083 0.216 17.622 1.00 94.00 196 LYS A O 1
ATOM 1553 N N . SER A 1 197 ? -0.296 1.171 16.646 1.00 94.12 197 SER A N 1
ATOM 1554 C CA . SER A 1 197 ? -0.694 2.554 16.936 1.00 94.12 197 SER A CA 1
ATOM 1555 C C . SER A 1 197 ? -1.963 2.963 16.185 1.00 94.12 197 SER A C 1
ATOM 1557 O O . SER A 1 197 ? -2.856 3.549 16.794 1.00 94.12 197 SER A O 1
ATOM 1559 N N . LEU A 1 198 ? -2.074 2.612 14.901 1.00 94.44 198 LEU A N 1
ATOM 1560 C CA . LEU A 1 198 ? -3.248 2.881 14.068 1.00 94.44 198 LEU A CA 1
ATOM 1561 C C . LEU A 1 198 ? -4.512 2.259 14.669 1.00 94.44 198 LEU A C 1
ATOM 1563 O O . LEU A 1 198 ? -5.518 2.935 14.862 1.00 94.44 198 LEU A O 1
ATOM 1567 N N . TYR A 1 199 ? -4.442 0.981 15.029 1.00 89.00 199 TYR A N 1
ATOM 1568 C CA . TYR A 1 199 ? -5.556 0.245 15.618 1.00 89.00 199 TYR A CA 1
ATOM 1569 C C . TYR A 1 199 ? -5.953 0.801 16.991 1.00 89.00 199 TYR A C 1
ATOM 1571 O O . TYR A 1 199 ? -7.140 0.991 17.259 1.00 89.00 199 TYR A O 1
ATOM 1579 N N . ALA A 1 200 ? -4.975 1.159 17.831 1.00 85.06 200 ALA A N 1
ATOM 1580 C CA . ALA A 1 200 ? -5.247 1.821 19.105 1.00 85.06 200 ALA A CA 1
ATOM 1581 C C . ALA A 1 200 ? -5.995 3.155 18.919 1.00 85.06 200 ALA A C 1
ATOM 1583 O O . ALA A 1 200 ? -6.958 3.413 19.641 1.00 85.06 200 ALA A O 1
ATOM 1584 N N . LEU A 1 201 ? -5.605 3.969 17.930 1.00 87.12 201 LEU A N 1
ATOM 1585 C CA . LEU A 1 201 ? -6.274 5.236 17.609 1.00 87.12 201 LEU A CA 1
ATOM 1586 C C . LEU A 1 201 ? -7.687 5.039 17.045 1.00 87.12 201 LEU A C 1
ATOM 1588 O O . LEU A 1 201 ? -8.584 5.813 17.370 1.00 87.12 201 LEU A O 1
ATOM 1592 N N . LYS A 1 202 ? -7.914 3.975 16.269 1.00 86.69 202 LYS A N 1
ATOM 1593 C CA . LYS A 1 202 ? -9.252 3.583 15.792 1.00 86.69 202 LYS A CA 1
ATOM 1594 C C . LYS A 1 202 ? -10.162 3.020 16.895 1.00 86.69 202 LYS A C 1
ATOM 1596 O O . LYS A 1 202 ? -11.319 2.698 16.630 1.00 86.69 202 LYS A O 1
ATOM 1601 N N . GLY A 1 203 ? -9.656 2.883 18.124 1.00 74.62 203 GLY A N 1
ATOM 1602 C CA . GLY A 1 203 ? -10.378 2.274 19.243 1.00 74.62 203 GLY A CA 1
ATOM 1603 C C . GLY A 1 203 ? -10.450 0.745 19.169 1.00 74.62 203 GLY A C 1
ATOM 1604 O O . GLY A 1 203 ? -11.198 0.130 19.924 1.00 74.62 203 GLY A O 1
ATOM 1605 N N . VAL A 1 204 ? -9.660 0.121 18.291 1.00 60.09 204 VAL A N 1
ATOM 1606 C CA . VAL A 1 204 ? -9.590 -1.329 18.097 1.00 60.09 204 VAL A CA 1
ATOM 1607 C C . VAL A 1 204 ? -8.346 -1.840 18.823 1.00 60.09 204 VAL A C 1
ATOM 1609 O O . VAL A 1 204 ? -7.264 -1.941 18.255 1.00 60.09 204 VAL A O 1
ATOM 1612 N N . THR A 1 205 ? -8.436 -2.129 20.122 1.00 42.91 205 THR A N 1
ATOM 1613 C CA . THR A 1 205 ? -7.308 -2.766 20.820 1.00 42.91 205 THR A CA 1
ATOM 1614 C C . THR A 1 205 ? -7.183 -4.216 20.357 1.00 42.91 205 THR A C 1
ATOM 1616 O O . THR A 1 205 ? -8.139 -4.982 20.462 1.00 42.91 205 THR A O 1
ATOM 1619 N N . ALA A 1 206 ? -5.998 -4.604 19.875 1.00 38.31 206 ALA A N 1
ATOM 1620 C CA . ALA A 1 206 ? -5.675 -5.983 19.527 1.00 38.31 206 ALA A CA 1
ATOM 1621 C C . ALA A 1 206 ? -5.969 -6.920 20.712 1.00 38.31 206 ALA A C 1
ATOM 1623 O O . ALA A 1 206 ? -5.216 -6.966 21.687 1.00 38.31 206 ALA A O 1
ATOM 1624 N N . ARG A 1 207 ? -7.063 -7.681 20.635 1.00 35.72 207 ARG A N 1
ATOM 1625 C CA . ARG A 1 207 ? -7.229 -8.899 21.426 1.00 35.72 207 ARG A CA 1
ATOM 1626 C C . ARG A 1 207 ? -6.801 -10.067 20.551 1.00 35.72 207 ARG A C 1
ATOM 1628 O O . ARG A 1 207 ? -7.282 -10.215 19.433 1.00 35.72 207 ARG A O 1
ATOM 1635 N N . LYS A 1 208 ? -5.860 -10.863 21.064 1.00 33.31 208 LYS A N 1
ATOM 1636 C CA . LYS A 1 208 ? -5.450 -12.139 20.471 1.00 33.31 208 LYS A CA 1
ATOM 1637 C C . LYS A 1 208 ? -6.696 -12.980 20.176 1.00 33.31 208 LYS A C 1
ATOM 1639 O O . LYS A 1 208 ? -7.439 -13.286 21.102 1.00 33.31 208 LYS A O 1
ATOM 1644 N N . GLY A 1 209 ? -6.856 -13.354 18.908 1.00 35.09 209 GLY A N 1
ATOM 1645 C CA . GLY A 1 209 ? -7.730 -14.436 18.465 1.00 35.09 209 GLY A CA 1
ATOM 1646 C C . GLY A 1 209 ? -9.224 -14.147 18.543 1.00 35.09 209 GLY A C 1
ATOM 1647 O O . GLY A 1 209 ? -9.887 -14.737 19.381 1.00 35.09 209 GLY A O 1
ATOM 1648 N N . PHE A 1 210 ? -9.745 -13.295 17.655 1.00 30.06 210 PHE A N 1
ATOM 1649 C CA . PHE A 1 210 ? -11.069 -13.474 17.037 1.00 30.06 210 PHE A CA 1
ATOM 1650 C C . PHE A 1 210 ? -11.260 -12.426 15.928 1.00 30.06 210 PHE A C 1
ATOM 1652 O O . PHE A 1 210 ? -11.366 -11.233 16.211 1.00 30.06 210 PHE A O 1
ATOM 1659 N N . LEU A 1 211 ? -11.301 -12.861 14.666 1.00 33.72 211 LEU A N 1
ATOM 1660 C CA . LEU A 1 211 ? -11.848 -12.052 13.580 1.00 33.72 211 LEU A CA 1
ATOM 1661 C C . LEU A 1 211 ? -13.370 -12.060 13.728 1.00 33.72 211 LEU A C 1
ATOM 1663 O O . LEU A 1 211 ? -13.996 -13.113 13.640 1.00 33.72 211 LEU A O 1
ATOM 1667 N N . ILE A 1 212 ? -13.969 -10.891 13.929 1.00 34.06 212 ILE A N 1
ATOM 1668 C CA . ILE A 1 212 ? -15.399 -10.695 13.688 1.00 34.06 212 ILE A CA 1
ATOM 1669 C C . ILE A 1 212 ? -15.560 -9.527 12.737 1.00 34.06 212 ILE A C 1
ATOM 1671 O O . ILE A 1 212 ? -15.153 -8.403 13.031 1.00 34.06 212 ILE A O 1
ATOM 1675 N N . GLY A 1 213 ? -16.162 -9.835 11.589 1.00 32.22 213 GLY A N 1
ATOM 1676 C CA . GLY A 1 213 ? -16.679 -8.849 10.660 1.00 32.22 213 GLY A CA 1
ATOM 1677 C C . GLY A 1 213 ? -17.628 -7.874 11.356 1.00 32.22 213 GLY A C 1
ATOM 1678 O O . GLY A 1 213 ? -18.271 -8.204 12.352 1.00 32.22 213 GLY A O 1
ATOM 1679 N N . SER A 1 214 ? -17.669 -6.654 10.818 1.00 38.75 214 SER A N 1
ATOM 1680 C CA . SER A 1 214 ? -18.744 -5.671 10.996 1.00 38.75 214 SER A CA 1
ATOM 1681 C C . SER A 1 214 ? -19.386 -5.625 12.396 1.00 38.75 214 SER A C 1
ATOM 1683 O O . SER A 1 214 ? -20.495 -6.115 12.596 1.00 38.75 214 SER A O 1
ATOM 1685 N N . GLN A 1 215 ? -18.731 -4.981 13.369 1.00 39.22 215 GLN A N 1
ATOM 1686 C CA . GLN A 1 215 ? -19.359 -4.644 14.660 1.00 39.22 215 GLN A CA 1
ATOM 1687 C C . GLN A 1 215 ? -19.252 -3.163 15.059 1.00 39.22 215 GLN A C 1
A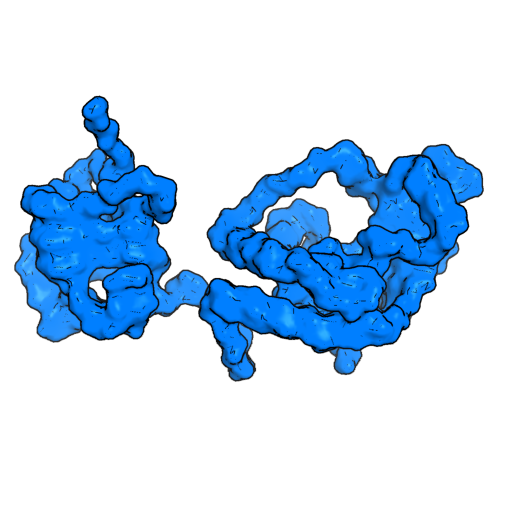TOM 1689 O O . GLN A 1 215 ? -19.392 -2.820 16.230 1.00 39.22 215 GLN A O 1
ATOM 1694 N N . TYR A 1 216 ? -19.141 -2.243 14.096 1.00 39.41 216 TYR A N 1
ATOM 1695 C CA . TYR A 1 216 ? -19.448 -0.832 14.383 1.00 39.41 216 TYR A CA 1
ATOM 1696 C C . TYR A 1 216 ? -20.955 -0.569 14.611 1.00 39.41 216 TYR A C 1
ATOM 1698 O O . TYR A 1 216 ? -21.327 0.559 14.925 1.00 39.41 216 TYR A O 1
ATOM 1706 N N . ASP A 1 217 ? -21.813 -1.600 14.543 1.00 41.47 217 ASP A N 1
ATOM 1707 C CA . ASP A 1 217 ? -23.262 -1.496 14.785 1.00 41.47 217 ASP A CA 1
ATOM 1708 C C . ASP A 1 217 ? -23.761 -2.177 16.079 1.00 41.47 217 ASP A C 1
ATOM 1710 O O . ASP A 1 217 ? -24.962 -2.356 16.240 1.00 41.47 217 ASP A O 1
ATOM 1714 N N . ASN A 1 218 ? -22.892 -2.561 17.034 1.00 47.22 218 ASN A N 1
ATOM 1715 C CA . ASN A 1 218 ? -23.389 -3.229 18.257 1.00 47.22 218 ASN A CA 1
ATOM 1716 C C . ASN A 1 218 ? -22.749 -2.849 19.599 1.00 47.22 218 ASN A C 1
ATOM 1718 O O . ASN A 1 218 ? -23.132 -3.404 20.632 1.00 47.22 218 ASN A O 1
ATOM 1722 N N . GLN A 1 219 ? -21.838 -1.872 19.654 1.00 66.75 219 GLN A N 1
ATOM 1723 C CA . GLN A 1 219 ? -21.370 -1.392 20.956 1.00 66.75 219 GLN A CA 1
ATOM 1724 C C . GLN A 1 219 ? -22.391 -0.420 21.560 1.00 66.75 219 GLN A C 1
ATOM 1726 O O . GLN A 1 219 ? -22.419 0.777 21.261 1.00 66.75 219 GLN A O 1
ATOM 1731 N N . LYS A 1 220 ? -23.265 -0.948 22.421 1.00 85.69 220 LYS A N 1
ATOM 1732 C CA . LYS A 1 220 ? -24.216 -0.130 23.173 1.00 85.69 220 LYS A CA 1
ATOM 1733 C C . LYS A 1 220 ? -23.455 0.812 24.106 1.00 85.69 220 LYS A C 1
ATOM 1735 O O . LYS A 1 220 ? -22.566 0.399 24.843 1.00 85.69 220 LYS A O 1
ATOM 1740 N N . LYS A 1 221 ? -23.821 2.094 24.097 1.00 92.25 221 LYS A N 1
ATOM 1741 C CA . LYS A 1 221 ? -23.289 3.087 25.053 1.00 92.25 221 LYS A CA 1
ATOM 1742 C C . LYS A 1 221 ? -24.155 3.269 26.302 1.00 92.25 221 LYS A C 1
ATOM 1744 O O . LYS A 1 221 ? -23.718 3.879 27.274 1.00 92.25 221 LYS A O 1
ATOM 1749 N N . TYR A 1 222 ? -25.379 2.744 26.280 1.00 94.81 222 TYR A N 1
ATOM 1750 C CA . TYR A 1 222 ? -26.312 2.790 27.400 1.00 94.81 222 TYR A CA 1
ATOM 1751 C C . TYR A 1 222 ? -27.227 1.570 27.424 1.00 94.81 222 TYR A C 1
ATOM 1753 O O . TYR A 1 222 ? -27.397 0.897 26.408 1.00 94.81 222 TYR A O 1
ATOM 1761 N N . GLU A 1 223 ? -27.850 1.346 28.573 1.00 96.00 223 GLU A N 1
ATOM 1762 C CA . GLU A 1 223 ? -28.914 0.369 28.792 1.00 96.00 223 GLU A CA 1
ATOM 1763 C C . GLU A 1 223 ? -30.221 1.057 29.221 1.00 96.00 223 GLU A C 1
ATOM 1765 O O . GLU A 1 223 ? -30.196 2.188 29.715 1.00 96.00 223 GLU A O 1
ATOM 1770 N N . LEU A 1 224 ? -31.355 0.376 29.014 1.00 97.44 224 LEU A N 1
ATOM 1771 C CA . LEU A 1 224 ? -32.671 0.776 29.522 1.00 97.44 224 LEU A CA 1
ATOM 1772 C C . LEU A 1 224 ? -32.929 0.072 30.854 1.00 97.44 224 LEU A C 1
ATOM 1774 O O . LEU A 1 224 ? -33.015 -1.158 30.891 1.00 97.44 224 LEU A O 1
ATOM 1778 N N . LEU A 1 225 ? -33.089 0.832 31.933 1.00 96.56 225 LEU A N 1
ATOM 1779 C CA . LEU A 1 225 ? -33.360 0.273 33.254 1.00 96.56 225 LEU A CA 1
ATOM 1780 C C . LEU A 1 225 ? -34.824 -0.171 33.354 1.00 96.56 225 LEU A C 1
ATOM 1782 O O . LEU A 1 225 ? -35.733 0.651 33.410 1.00 96.56 225 LEU A O 1
ATOM 1786 N N . GLN A 1 226 ? -35.057 -1.485 33.391 1.00 95.06 226 GLN A N 1
ATOM 1787 C CA . GLN A 1 226 ? -36.410 -2.064 33.456 1.00 95.06 226 GLN A CA 1
ATOM 1788 C C . GLN A 1 226 ? -37.140 -1.750 34.772 1.00 95.06 226 GLN A C 1
ATOM 1790 O O . GLN A 1 226 ? -38.365 -1.776 34.824 1.00 95.06 226 GLN A O 1
ATOM 1795 N N . ASN A 1 227 ? -36.389 -1.442 35.829 1.00 94.62 227 ASN A N 1
ATOM 1796 C CA . ASN A 1 227 ? -36.891 -1.115 37.161 1.00 94.62 227 ASN A CA 1
ATOM 1797 C C . ASN A 1 227 ? -37.028 0.398 37.427 1.00 94.62 227 ASN A C 1
ATOM 1799 O O . ASN A 1 227 ? -37.547 0.763 38.477 1.00 94.62 227 ASN A O 1
ATOM 1803 N N . ASP A 1 228 ? -36.592 1.268 36.508 1.00 96.69 228 ASP A N 1
ATOM 1804 C CA . ASP A 1 228 ? -36.768 2.727 36.592 1.00 96.69 228 ASP A CA 1
ATOM 1805 C C . ASP A 1 228 ? -37.488 3.211 35.330 1.00 96.69 228 ASP A C 1
ATOM 1807 O O . ASP A 1 228 ? -36.886 3.523 34.296 1.00 96.69 228 ASP A O 1
ATOM 1811 N N . THR A 1 229 ? -38.818 3.212 35.418 1.00 97.44 229 THR A N 1
ATOM 1812 C CA . THR A 1 229 ? -39.711 3.589 34.324 1.00 97.44 229 THR A CA 1
ATOM 1813 C C . THR A 1 229 ? -40.719 4.640 34.763 1.00 97.44 229 THR A C 1
ATOM 1815 O O . THR A 1 229 ? -41.055 4.757 35.941 1.00 97.44 229 THR A O 1
ATOM 1818 N N . ILE A 1 230 ? -41.222 5.403 33.794 1.00 96.94 230 ILE A N 1
ATOM 1819 C CA . ILE A 1 230 ? -42.328 6.344 33.984 1.00 96.94 230 ILE A CA 1
ATOM 1820 C C . ILE A 1 230 ? -43.418 6.091 32.945 1.00 96.94 230 ILE A C 1
ATOM 1822 O O . ILE A 1 230 ? -43.127 5.727 31.803 1.00 96.94 230 ILE A O 1
ATOM 1826 N N . ASN A 1 231 ? -44.672 6.339 33.324 1.00 96.44 231 ASN A N 1
ATOM 1827 C CA . ASN A 1 231 ? -45.770 6.449 32.369 1.00 96.44 231 ASN A CA 1
ATOM 1828 C C . ASN A 1 231 ? -45.908 7.913 31.936 1.00 96.44 231 ASN A C 1
ATOM 1830 O O . ASN A 1 231 ? -46.107 8.794 32.771 1.00 96.44 231 ASN A O 1
ATOM 1834 N N . HIS A 1 232 ? -45.791 8.173 30.636 1.00 93.19 232 HIS A N 1
ATOM 1835 C CA . HIS A 1 232 ? -45.961 9.504 30.058 1.00 93.19 232 HIS A CA 1
ATOM 1836 C C . HIS A 1 232 ? -46.845 9.416 28.819 1.00 93.19 232 HIS A C 1
ATOM 1838 O O . HIS A 1 232 ? -46.477 8.773 27.837 1.00 93.19 232 HIS A O 1
ATOM 1844 N N . ASN A 1 233 ? -48.019 10.054 28.851 1.00 89.44 233 ASN A N 1
ATOM 1845 C CA . ASN A 1 233 ? -48.997 10.028 27.755 1.00 89.44 233 ASN A CA 1
ATOM 1846 C C . ASN A 1 233 ? -49.370 8.601 27.293 1.00 89.44 233 ASN A C 1
ATOM 1848 O O . ASN A 1 233 ? -49.456 8.333 26.093 1.00 89.44 233 ASN A O 1
ATOM 1852 N N . GLY A 1 234 ? -49.548 7.673 28.242 1.00 92.38 234 GLY A N 1
ATOM 1853 C CA . GLY A 1 234 ? -49.903 6.279 27.957 1.00 92.38 234 GLY A CA 1
ATOM 1854 C C . GLY A 1 234 ? -48.752 5.430 27.407 1.00 92.38 234 GLY A C 1
ATOM 1855 O O . GLY A 1 234 ? -48.992 4.340 26.896 1.00 92.38 234 GLY A O 1
ATOM 1856 N N . ARG A 1 235 ? -47.508 5.919 27.480 1.00 93.50 235 ARG A N 1
ATOM 1857 C CA . ARG A 1 235 ? -46.297 5.221 27.026 1.00 93.50 235 ARG A CA 1
ATOM 1858 C C . ARG A 1 235 ? -45.385 4.946 28.210 1.00 93.50 235 ARG A C 1
ATOM 1860 O O . ARG A 1 235 ? -45.216 5.808 29.070 1.00 93.50 235 ARG A O 1
ATOM 1867 N N . THR A 1 236 ? -44.754 3.779 28.211 1.00 97.44 236 THR A N 1
ATOM 1868 C CA . THR A 1 236 ? -43.691 3.450 29.163 1.00 97.44 236 THR A CA 1
ATOM 1869 C C . THR A 1 236 ? -42.366 3.976 28.633 1.00 97.44 236 THR A C 1
ATOM 1871 O O . THR A 1 236 ? -41.967 3.644 27.517 1.00 97.44 236 THR A O 1
ATOM 1874 N N . LEU A 1 237 ? -41.689 4.813 29.415 1.00 97.75 237 LEU A N 1
ATOM 1875 C CA . LEU A 1 237 ? -40.339 5.279 29.114 1.00 97.75 237 LEU A CA 1
ATOM 1876 C C . LEU A 1 237 ? -39.381 4.755 30.180 1.00 97.75 237 LEU A C 1
ATOM 1878 O O . LEU A 1 237 ? -39.717 4.722 31.361 1.00 97.75 237 LEU A O 1
ATOM 1882 N N . TYR A 1 238 ? -38.174 4.405 29.756 1.00 98.12 238 TYR A N 1
ATOM 1883 C CA . TYR A 1 238 ? -37.141 3.788 30.575 1.00 98.12 238 TYR A CA 1
ATOM 1884 C C . TYR A 1 238 ? -36.018 4.779 30.838 1.00 98.12 238 TYR A C 1
ATOM 1886 O O . TYR A 1 238 ? -35.560 5.464 29.915 1.00 98.12 238 TYR A O 1
ATOM 1894 N N . ARG A 1 239 ? -35.553 4.840 32.086 1.00 98.06 239 ARG A N 1
ATOM 1895 C CA . ARG A 1 239 ? -34.343 5.577 32.440 1.00 98.06 239 ARG A CA 1
ATOM 1896 C C . ARG A 1 239 ? -33.160 4.958 31.705 1.00 98.06 239 ARG A C 1
ATOM 1898 O O . ARG A 1 239 ? -32.993 3.737 31.708 1.00 98.06 239 ARG A O 1
ATOM 1905 N N . ILE A 1 240 ? -32.326 5.793 31.094 1.00 97.88 240 ILE A N 1
ATOM 1906 C CA . ILE A 1 240 ? -31.083 5.323 30.477 1.00 97.88 240 ILE A CA 1
ATOM 1907 C C . ILE A 1 240 ? -29.931 5.376 31.477 1.00 97.88 240 ILE A C 1
ATOM 1909 O O . ILE A 1 240 ? -29.799 6.340 32.232 1.00 97.88 240 ILE A O 1
ATOM 1913 N N . LYS A 1 241 ? -29.057 4.372 31.444 1.00 96.81 241 LYS A N 1
ATOM 1914 C CA . LYS A 1 241 ? -27.799 4.363 32.199 1.00 96.81 241 LYS A CA 1
ATOM 1915 C C . LYS A 1 241 ? -26.635 4.141 31.254 1.00 96.81 241 LYS A C 1
ATOM 1917 O O . LYS A 1 241 ? -26.669 3.224 30.439 1.00 96.81 241 LYS A O 1
ATOM 1922 N N . ALA A 1 242 ? -25.612 4.985 31.334 1.00 92.62 242 ALA A N 1
ATOM 1923 C CA . ALA A 1 242 ? -24.408 4.820 30.532 1.00 92.62 242 ALA A CA 1
ATOM 1924 C C . ALA A 1 242 ? -23.677 3.538 30.953 1.00 92.62 242 ALA A C 1
ATOM 1926 O O . ALA A 1 242 ? -23.390 3.357 32.134 1.00 92.62 242 ALA A O 1
ATOM 1927 N N . ILE A 1 243 ? -23.345 2.668 30.000 1.00 94.75 243 ILE A N 1
ATOM 1928 C CA . ILE A 1 243 ? -22.563 1.443 30.265 1.00 94.75 243 ILE A CA 1
ATOM 1929 C C . ILE A 1 243 ? -21.090 1.595 29.865 1.00 94.75 243 ILE A C 1
ATOM 1931 O O . ILE A 1 243 ? -20.265 0.745 30.178 1.00 94.75 243 ILE A O 1
ATOM 1935 N N . THR A 1 244 ? -20.747 2.704 29.207 1.00 85.06 244 THR A N 1
ATOM 1936 C CA . THR A 1 244 ? -19.376 3.099 28.871 1.00 85.06 244 THR A CA 1
ATOM 1937 C C . THR A 1 244 ? -19.221 4.617 28.982 1.00 85.06 244 THR A C 1
ATOM 1939 O O . THR A 1 244 ? -20.216 5.345 28.991 1.00 85.06 244 THR A O 1
ATOM 1942 N N . THR A 1 245 ? -17.983 5.101 29.070 1.00 81.31 245 THR A N 1
ATOM 1943 C CA . THR A 1 245 ? -17.661 6.535 29.096 1.00 81.31 245 THR A CA 1
ATOM 1944 C C . THR A 1 245 ? -17.546 7.077 27.668 1.00 81.31 245 THR A C 1
ATOM 1946 O O . THR A 1 245 ? -16.819 6.512 26.856 1.00 81.31 245 THR A O 1
ATOM 1949 N N . PHE A 1 246 ? -18.227 8.183 27.352 1.00 81.25 246 PHE A N 1
ATOM 1950 C CA . PHE A 1 246 ? -18.149 8.860 26.048 1.00 81.25 246 PHE A CA 1
ATOM 1951 C C . PHE A 1 246 ? -18.447 10.361 26.172 1.00 81.25 246 PHE A C 1
ATOM 1953 O O . PHE A 1 246 ? -19.325 10.791 26.923 1.00 81.25 246 PHE A O 1
ATOM 1960 N N . GLY A 1 247 ? -17.723 11.189 25.413 1.00 81.25 247 GLY A N 1
ATOM 1961 C CA . GLY A 1 247 ? -17.847 12.646 25.484 1.00 81.25 247 GLY A CA 1
ATOM 1962 C C . GLY A 1 247 ? -17.644 13.173 26.910 1.00 81.25 247 GLY A C 1
ATOM 1963 O O . GLY A 1 247 ? -16.541 13.138 27.436 1.00 81.25 247 GLY A O 1
ATOM 1964 N N . THR A 1 248 ? -18.718 13.673 27.527 1.00 81.38 248 THR A N 1
ATOM 1965 C CA . THR A 1 248 ? -18.728 14.162 28.920 1.00 81.38 248 THR A CA 1
ATOM 1966 C C . THR A 1 248 ? -19.598 13.297 29.843 1.00 81.38 248 THR A C 1
ATOM 1968 O O . THR A 1 248 ? -20.061 13.787 30.868 1.00 81.38 248 THR A O 1
ATOM 1971 N N . VAL A 1 249 ? -19.921 12.064 29.443 1.00 85.81 249 VAL A N 1
ATOM 1972 C CA . VAL A 1 249 ? -20.776 11.122 30.184 1.00 85.81 249 VAL A CA 1
ATOM 1973 C C . VAL A 1 249 ? -19.911 9.953 30.635 1.00 85.81 249 VAL A C 1
ATOM 1975 O O . VAL A 1 249 ? -19.307 9.284 29.801 1.00 85.81 249 VAL A O 1
ATOM 1978 N N . PHE A 1 250 ? -19.841 9.707 31.942 1.00 85.88 250 PHE A N 1
ATOM 1979 C CA . PHE A 1 250 ? -19.066 8.601 32.506 1.00 85.88 250 PHE A CA 1
ATOM 1980 C C . PHE A 1 250 ? -19.914 7.331 32.609 1.00 85.88 250 PHE A C 1
ATOM 1982 O O . PHE A 1 250 ? -21.124 7.409 32.837 1.00 85.88 250 PHE A O 1
ATOM 1989 N N . ALA A 1 251 ? -19.291 6.160 32.482 1.00 89.31 251 ALA A N 1
ATOM 1990 C CA . ALA A 1 251 ? -19.954 4.885 32.749 1.00 89.31 251 ALA A CA 1
ATOM 1991 C C . ALA A 1 251 ? -20.637 4.889 34.132 1.00 89.31 251 ALA A C 1
ATOM 1993 O O . ALA A 1 251 ? -20.087 5.379 35.115 1.00 89.31 251 ALA A O 1
ATOM 1994 N N . GLY A 1 252 ? -21.860 4.370 34.192 1.00 90.56 252 GLY A N 1
ATOM 1995 C CA . GLY A 1 252 ? -22.726 4.398 35.368 1.00 90.56 252 GLY A CA 1
ATOM 1996 C C . GLY A 1 252 ? -23.624 5.635 35.476 1.00 90.56 252 GLY A C 1
ATOM 1997 O O . GLY A 1 252 ? -24.578 5.598 36.249 1.00 90.56 252 GLY A O 1
ATOM 1998 N N . THR A 1 253 ? -23.381 6.696 34.694 1.00 94.31 253 THR A N 1
ATOM 1999 C CA . THR A 1 253 ? -24.181 7.935 34.749 1.00 94.31 253 THR A CA 1
ATOM 2000 C C . THR A 1 253 ? -25.627 7.670 34.318 1.00 94.31 253 THR A C 1
ATOM 2002 O O . THR A 1 253 ? -25.864 7.144 33.227 1.00 94.31 253 THR A O 1
ATOM 2005 N N . LEU A 1 254 ? -26.595 8.077 35.143 1.00 96.94 254 LEU A N 1
ATOM 2006 C CA . LEU A 1 254 ? -28.016 8.076 34.783 1.00 96.94 254 LEU A CA 1
ATOM 2007 C C . LEU A 1 254 ? -28.332 9.264 33.859 1.00 96.94 254 LEU A C 1
ATOM 2009 O O . LEU A 1 254 ? -27.898 10.388 34.105 1.00 96.94 254 LEU A O 1
ATOM 2013 N N . GLY A 1 255 ? -29.068 9.007 32.781 1.00 95.56 255 GLY A N 1
ATOM 2014 C CA . GLY A 1 255 ? -29.590 10.022 31.863 1.00 95.56 255 GLY A CA 1
ATOM 2015 C C . GLY A 1 255 ? -31.088 10.255 32.055 1.00 95.56 255 GLY A C 1
ATOM 2016 O O . GLY A 1 255 ? -31.643 9.912 33.089 1.00 95.56 255 GLY A O 1
ATOM 2017 N N . GLY A 1 256 ? -31.759 10.831 31.062 1.00 96.38 256 GLY A N 1
ATOM 2018 C CA . GLY A 1 256 ? -33.215 10.980 31.036 1.00 96.38 256 GLY A CA 1
ATOM 2019 C C . GLY A 1 256 ? -33.947 9.695 30.642 1.00 96.38 256 GLY A C 1
ATOM 2020 O O . GLY A 1 256 ? -33.442 8.586 30.818 1.00 96.38 256 GLY A O 1
ATOM 2021 N N . TYR A 1 257 ? -35.149 9.852 30.095 1.00 97.75 257 TYR A N 1
ATOM 2022 C CA . TYR A 1 257 ? -36.067 8.757 29.792 1.00 97.75 257 TYR A CA 1
ATOM 2023 C C . TYR A 1 257 ? -36.298 8.602 28.285 1.00 97.75 257 TYR A C 1
ATOM 2025 O O . TYR A 1 257 ? -36.576 9.587 27.595 1.00 97.75 257 TYR A O 1
ATOM 2033 N N . ILE A 1 258 ? -36.241 7.369 27.771 1.00 97.56 258 ILE A N 1
ATOM 2034 C CA . ILE A 1 258 ? -36.584 7.067 26.371 1.00 97.56 258 ILE A CA 1
ATOM 2035 C C . ILE A 1 258 ? -37.581 5.907 26.251 1.00 97.56 258 ILE A C 1
ATOM 2037 O O . ILE A 1 258 ? -37.565 4.998 27.073 1.00 97.56 258 ILE A O 1
ATOM 2041 N N . GLU A 1 259 ? -38.450 5.923 25.237 1.00 96.31 259 GLU A N 1
ATOM 2042 C CA . GLU A 1 259 ? -39.450 4.855 25.017 1.00 96.31 259 GLU A CA 1
ATOM 2043 C C . GLU A 1 259 ? -38.813 3.567 24.476 1.00 96.31 259 GLU A C 1
ATOM 2045 O O . GLU A 1 259 ? -39.126 2.472 24.931 1.00 96.31 259 GLU A O 1
ATOM 2050 N N . LYS A 1 260 ? -37.910 3.685 23.497 1.00 94.62 260 LYS A N 1
ATOM 2051 C CA . LYS A 1 260 ? -37.267 2.541 22.834 1.00 94.62 260 LYS A CA 1
ATOM 2052 C C . LYS A 1 260 ? -35.840 2.858 22.417 1.00 94.62 260 LYS A C 1
ATOM 2054 O O . LYS A 1 260 ? -35.491 4.008 22.164 1.00 94.62 260 LYS A O 1
ATOM 2059 N N . GLU A 1 261 ? -35.035 1.814 22.237 1.00 91.56 261 GLU A N 1
ATOM 2060 C CA . GLU A 1 261 ? -33.612 1.920 21.886 1.00 91.56 261 GLU A CA 1
ATOM 2061 C C . GLU A 1 261 ? -33.367 2.796 20.643 1.00 91.56 261 GLU A C 1
ATOM 2063 O O . GLU A 1 261 ? -32.462 3.618 20.622 1.00 91.56 261 GLU A O 1
ATOM 2068 N N . SER A 1 262 ? -34.253 2.743 19.643 1.00 89.44 262 SER A N 1
ATOM 2069 C CA . SER A 1 262 ? -34.139 3.579 18.436 1.00 89.44 262 SER A CA 1
ATOM 2070 C C . SER A 1 262 ? -34.269 5.100 18.656 1.00 89.44 262 SER A C 1
ATOM 2072 O O . SER A 1 262 ? -33.963 5.858 17.730 1.00 89.44 262 SER A O 1
ATOM 2074 N N . ASN A 1 263 ? -34.715 5.561 19.834 1.00 93.06 263 ASN A N 1
ATOM 2075 C CA . ASN A 1 263 ? -34.876 6.987 20.136 1.00 93.06 263 ASN A CA 1
ATOM 2076 C C . ASN A 1 263 ? -33.542 7.716 20.375 1.00 93.06 263 ASN A C 1
ATOM 2078 O O . ASN A 1 263 ? -33.463 8.923 20.132 1.00 93.06 263 ASN A O 1
ATOM 2082 N N . LEU A 1 264 ? -32.487 7.006 20.786 1.00 93.12 264 LEU A N 1
ATOM 2083 C CA . LEU A 1 264 ? -31.150 7.555 21.010 1.00 93.12 264 LEU A CA 1
ATOM 2084 C C . LEU A 1 264 ? -30.110 6.668 20.317 1.00 93.12 264 LEU A C 1
ATOM 2086 O O . LEU A 1 264 ? -30.014 5.479 20.567 1.00 93.12 264 LEU A O 1
ATOM 2090 N N . LYS A 1 265 ? -29.303 7.216 19.411 1.00 88.62 265 LYS A N 1
ATOM 2091 C CA . LYS A 1 265 ? -28.313 6.397 18.699 1.00 88.62 265 LYS A CA 1
ATOM 2092 C C . LYS A 1 265 ? -27.103 6.075 19.575 1.00 88.62 265 LYS A C 1
ATOM 2094 O O . LYS A 1 265 ? -26.558 6.956 20.245 1.00 88.62 265 LYS A O 1
ATOM 2099 N N . HIS A 1 266 ? -26.656 4.819 19.519 1.00 85.06 266 HIS A N 1
ATOM 2100 C CA . HIS A 1 266 ? -25.414 4.376 20.153 1.00 85.06 266 HIS A CA 1
ATOM 2101 C C . HIS A 1 266 ? -24.168 4.980 19.488 1.00 85.06 266 HIS A C 1
ATOM 2103 O O . HIS A 1 266 ? -23.199 5.257 20.184 1.00 85.06 266 HIS A O 1
ATOM 2109 N N . LEU A 1 267 ? -24.225 5.311 18.194 1.00 75.62 267 LEU A N 1
ATOM 2110 C CA . LEU A 1 267 ? -23.152 6.037 17.512 1.00 75.62 267 LEU A CA 1
ATOM 2111 C C . LEU A 1 267 ? -23.133 7.534 17.889 1.00 75.62 267 LEU A C 1
ATOM 2113 O O . LEU A 1 267 ? -24.158 8.225 17.834 1.00 75.62 267 LEU A O 1
ATOM 2117 N N . GLY A 1 268 ? -21.946 8.047 18.224 1.00 77.12 268 GLY A N 1
ATOM 2118 C CA . GLY A 1 268 ? -21.698 9.451 18.569 1.00 77.12 268 GLY A CA 1
ATOM 2119 C C . GLY A 1 268 ? -21.952 9.811 20.041 1.00 77.12 268 GLY A C 1
ATOM 2120 O O . GLY A 1 268 ? -22.346 8.986 20.865 1.00 77.12 268 GLY A O 1
ATOM 2121 N N . ASN A 1 269 ? -21.764 11.089 20.375 1.00 81.94 269 ASN A N 1
ATOM 2122 C CA . ASN A 1 269 ? -21.802 11.616 21.748 1.00 81.94 269 ASN A CA 1
ATOM 2123 C C . ASN A 1 269 ? -23.191 12.082 22.222 1.00 81.94 269 ASN A C 1
ATOM 2125 O O . ASN A 1 269 ? -23.297 12.830 23.195 1.00 81.94 269 ASN A O 1
ATOM 2129 N N . ALA A 1 270 ? -24.256 11.685 21.526 1.00 87.69 270 ALA A N 1
ATOM 2130 C CA . ALA A 1 270 ? -25.602 12.121 21.852 1.00 87.69 270 ALA A CA 1
ATOM 2131 C C . ALA A 1 270 ? -26.045 11.599 23.223 1.00 87.69 270 ALA A C 1
ATOM 2133 O O . ALA A 1 270 ? -25.842 10.418 23.513 1.00 87.69 270 ALA A O 1
ATOM 2134 N N . TRP A 1 271 ? -26.677 12.443 24.036 1.00 94.56 271 TRP A N 1
ATOM 2135 C CA . TRP A 1 271 ? -27.151 12.046 25.361 1.00 94.56 271 TRP A CA 1
ATOM 2136 C C . TRP A 1 271 ? -28.405 12.804 25.788 1.00 94.56 271 TRP A C 1
ATOM 2138 O O . TRP A 1 271 ? -28.591 13.978 25.448 1.00 94.56 271 TRP A O 1
ATOM 2148 N N . VAL A 1 272 ? -29.251 12.106 26.542 1.00 94.88 272 VAL A N 1
ATOM 2149 C CA . VAL A 1 272 ? -30.432 12.656 27.205 1.00 94.88 272 VAL A CA 1
ATOM 2150 C C . VAL A 1 272 ? -30.073 12.771 28.683 1.00 94.88 272 VAL A C 1
ATOM 2152 O O . VAL A 1 272 ? -29.808 11.761 29.323 1.00 94.88 272 VAL A O 1
ATOM 2155 N N . TYR A 1 273 ? -30.007 13.988 29.202 1.00 89.94 273 TYR A N 1
ATOM 2156 C CA . TYR A 1 273 ? -29.661 14.320 30.580 1.00 89.94 273 TYR A CA 1
ATOM 2157 C C . TYR A 1 273 ? -30.927 14.539 31.423 1.00 89.94 273 TYR A C 1
ATOM 2159 O O . TYR A 1 273 ? -32.013 14.796 30.894 1.00 89.94 273 TYR A O 1
ATOM 2167 N N . ASP A 1 274 ? -30.757 14.473 32.742 1.00 90.50 274 ASP A N 1
ATOM 2168 C CA . ASP A 1 274 ? -31.731 14.903 33.749 1.00 90.50 274 ASP A CA 1
ATOM 2169 C C . ASP A 1 274 ? -33.110 14.230 33.616 1.00 90.50 274 ASP A C 1
ATOM 2171 O O . ASP A 1 274 ? -33.214 13.008 33.664 1.00 90.50 274 ASP A O 1
ATOM 2175 N N . ASN A 1 275 ? -34.187 15.006 33.469 1.00 89.06 275 ASN A N 1
ATOM 2176 C CA . ASN A 1 275 ? -35.572 14.532 33.383 1.00 89.06 275 ASN A CA 1
ATOM 2177 C C . ASN A 1 275 ? -36.149 14.655 31.964 1.00 89.06 275 ASN A C 1
ATOM 2179 O O . ASN A 1 275 ? -37.376 14.622 31.777 1.00 89.06 275 ASN A O 1
ATOM 2183 N N . ALA A 1 276 ? -35.280 14.820 30.963 1.00 92.81 276 ALA A N 1
ATOM 2184 C CA . ALA A 1 276 ? -35.690 14.940 29.577 1.00 92.81 276 ALA A CA 1
ATOM 2185 C C . ALA A 1 276 ? -36.274 13.621 29.053 1.00 92.81 276 ALA A C 1
ATOM 2187 O O . ALA A 1 276 ? -35.872 12.533 29.471 1.00 92.81 276 ALA A O 1
ATOM 2188 N N . LYS A 1 277 ? -37.234 13.723 28.129 1.00 95.62 277 LYS A N 1
ATOM 2189 C CA . LYS A 1 277 ? -38.000 12.589 27.595 1.00 95.62 277 LYS A CA 1
ATOM 2190 C C . LYS A 1 277 ? -37.910 12.534 26.075 1.00 95.62 277 LYS A C 1
ATOM 2192 O O . LYS A 1 277 ? -38.148 13.542 25.408 1.00 95.62 277 LYS A O 1
ATOM 2197 N N . VAL A 1 278 ? -37.625 11.356 25.520 1.00 94.38 278 VAL A N 1
ATOM 2198 C CA . VAL A 1 278 ? -37.623 11.114 24.066 1.00 94.38 278 VAL A CA 1
ATOM 2199 C C . VAL A 1 278 ? -38.502 9.913 23.735 1.00 94.38 278 VAL A C 1
ATOM 2201 O O . VAL A 1 278 ? -38.215 8.798 24.161 1.00 94.38 278 VAL A O 1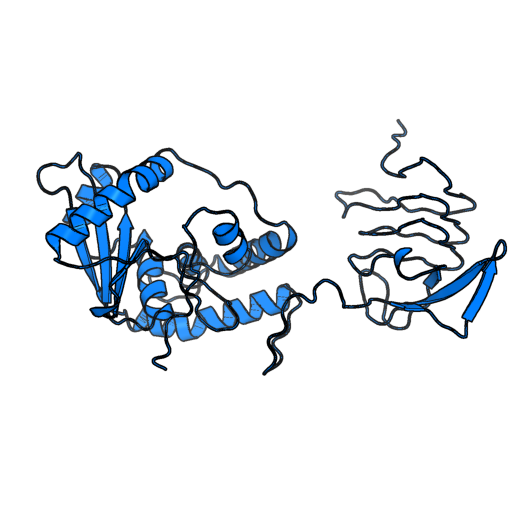
ATOM 2204 N N . TYR A 1 279 ? -39.576 10.121 22.977 1.00 93.69 279 TYR A N 1
ATOM 2205 C CA . TYR A 1 279 ? -40.587 9.082 22.749 1.00 93.69 279 TYR A CA 1
ATOM 2206 C C . TYR A 1 279 ? -41.240 9.173 21.359 1.00 93.69 279 TYR A C 1
ATOM 2208 O O . TYR A 1 279 ? -41.014 10.108 20.587 1.00 93.69 279 TYR A O 1
ATOM 2216 N N . GLY A 1 280 ? -42.024 8.165 20.981 1.00 90.12 280 GLY A N 1
ATOM 2217 C CA . GLY A 1 280 ? -42.578 8.015 19.636 1.00 90.12 280 GLY A CA 1
ATOM 2218 C C . GLY A 1 280 ? -41.508 7.691 18.585 1.00 90.12 280 GLY A C 1
ATOM 2219 O O . GLY A 1 280 ? -40.632 6.851 18.799 1.00 90.12 280 GLY A O 1
ATOM 2220 N N . ASN A 1 281 ? -41.565 8.352 17.425 1.00 84.50 281 ASN A N 1
ATOM 2221 C CA . ASN A 1 281 ? -40.615 8.160 16.318 1.00 84.50 281 ASN A CA 1
ATOM 2222 C C . ASN A 1 281 ? -39.429 9.140 16.362 1.00 84.50 281 ASN A C 1
ATOM 2224 O O . ASN A 1 281 ? -38.683 9.250 15.384 1.00 84.50 281 ASN A O 1
ATOM 2228 N N . ALA A 1 282 ? -39.265 9.869 17.470 1.00 85.06 282 ALA A N 1
ATOM 2229 C CA . ALA A 1 282 ? -38.198 10.838 17.627 1.00 85.06 282 ALA A CA 1
ATOM 2230 C C . ALA A 1 282 ? -36.834 10.143 17.649 1.00 85.06 282 ALA A C 1
ATOM 2232 O O . ALA A 1 282 ? -36.704 9.036 18.169 1.00 85.06 282 ALA A O 1
ATOM 2233 N N . LYS A 1 283 ? -35.811 10.790 17.086 1.00 84.75 283 LYS A N 1
ATOM 2234 C CA . LYS A 1 283 ? -34.445 10.255 17.020 1.00 84.75 283 LYS A CA 1
ATOM 2235 C C . LYS A 1 283 ? -33.430 11.323 17.418 1.00 84.75 283 LYS A C 1
ATOM 2237 O O . LYS A 1 283 ? -33.460 12.430 16.875 1.00 84.75 283 LYS A O 1
ATOM 2242 N N . VAL A 1 284 ? -32.513 10.964 18.314 1.00 83.00 284 VAL A N 1
ATOM 2243 C CA . VAL A 1 284 ? -31.393 11.801 18.774 1.00 83.00 284 VAL A CA 1
ATOM 2244 C C . VAL A 1 284 ? -30.065 11.134 18.398 1.00 83.00 284 VAL A C 1
ATOM 2246 O O . VAL A 1 284 ? -29.864 9.958 18.701 1.00 83.00 284 VAL A O 1
ATOM 2249 N N . TRP A 1 285 ? -29.156 11.850 17.727 1.00 81.62 285 TRP A N 1
ATOM 2250 C CA . TRP A 1 285 ? -27.870 11.288 17.276 1.00 81.62 285 TRP A CA 1
ATOM 2251 C C . TRP A 1 285 ? -26.737 12.324 17.148 1.00 81.62 285 TRP A C 1
ATOM 2253 O O . TRP A 1 285 ? -26.917 13.517 17.406 1.00 81.62 285 TRP A O 1
ATOM 2263 N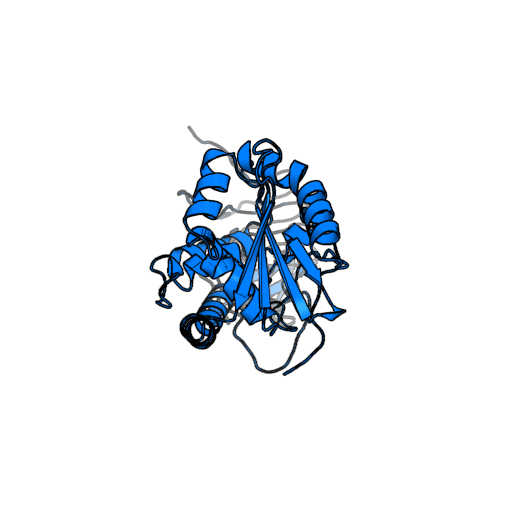 N . SER A 1 286 ? -25.549 11.856 16.741 1.00 77.06 286 SER A N 1
ATOM 2264 C CA . SER A 1 286 ? -24.316 12.648 16.616 1.00 77.06 286 SER A CA 1
ATOM 2265 C C . SER A 1 286 ? -23.914 13.287 17.951 1.00 77.06 286 SER A C 1
ATOM 2267 O O . SER A 1 286 ? -23.794 12.559 18.928 1.00 77.06 286 SER A O 1
ATOM 2269 N N . SER A 1 287 ? -23.708 14.605 18.040 1.00 76.81 287 SER A N 1
ATOM 2270 C CA . SER A 1 287 ? -23.290 15.295 19.276 1.00 76.81 287 SER A CA 1
ATOM 2271 C C . SER A 1 287 ? -24.440 15.985 20.030 1.00 76.81 287 SER A C 1
ATOM 2273 O O . SER A 1 287 ? -24.207 16.918 20.802 1.00 76.81 287 SER A O 1
ATOM 2275 N N . ALA A 1 288 ? -25.693 15.589 19.783 1.00 79.44 288 ALA A N 1
ATOM 2276 C CA . ALA A 1 288 ? -26.867 16.245 20.362 1.00 79.44 288 ALA A CA 1
ATOM 2277 C C . ALA A 1 288 ? -26.995 16.041 21.882 1.00 79.44 288 ALA A C 1
ATOM 2279 O O . ALA A 1 288 ? -26.926 14.921 22.380 1.00 79.44 288 ALA A O 1
ATOM 2280 N N . LYS A 1 289 ? -27.271 17.123 22.616 1.00 86.56 289 LYS A N 1
ATOM 2281 C CA . LYS A 1 289 ? -27.541 17.087 24.060 1.00 86.56 289 LYS A CA 1
ATOM 2282 C C . LYS A 1 289 ? -28.956 17.590 24.342 1.00 86.56 289 LYS A C 1
ATOM 2284 O O . LYS A 1 289 ? -29.292 18.715 23.958 1.00 86.56 289 LYS A O 1
ATOM 2289 N N . VAL A 1 290 ? -29.756 16.760 25.005 1.00 84.81 290 VAL A N 1
ATOM 2290 C CA . VAL A 1 290 ? -31.115 17.074 25.477 1.00 84.81 290 VAL A CA 1
ATOM 2291 C C . VAL A 1 290 ? -31.073 17.070 27.001 1.00 84.81 290 VAL A C 1
ATOM 2293 O O . VAL A 1 290 ? -30.568 16.104 27.552 1.00 84.81 290 VAL A O 1
ATOM 2296 N N . TYR A 1 291 ? -31.527 18.119 27.679 1.00 85.94 291 TYR A N 1
ATOM 2297 C CA . TYR A 1 291 ? -31.337 18.279 29.131 1.00 85.94 291 TYR A CA 1
ATOM 2298 C C . TYR A 1 291 ? -32.567 18.901 29.808 1.00 85.94 291 TYR A C 1
ATOM 2300 O O . TYR A 1 291 ? -33.564 19.217 29.146 1.00 85.94 291 TYR A O 1
ATOM 2308 N N . ASP A 1 292 ? -32.503 19.051 31.131 1.00 82.12 292 ASP A N 1
ATOM 2309 C CA . ASP A 1 292 ? -33.572 19.560 31.993 1.00 82.12 292 ASP A CA 1
ATOM 2310 C C . ASP A 1 292 ? -34.878 18.743 31.884 1.00 82.12 292 ASP A C 1
ATOM 2312 O O . ASP A 1 292 ? -34.913 17.546 32.149 1.00 82.12 292 ASP A O 1
ATOM 2316 N N . SER A 1 293 ? -35.986 19.401 31.529 1.00 84.06 293 SER A N 1
ATOM 2317 C CA . SER A 1 293 ? -37.332 18.832 31.369 1.00 84.06 293 SER A CA 1
ATOM 2318 C C . SER A 1 293 ? -37.799 18.873 29.907 1.00 84.06 293 SER A C 1
ATOM 2320 O O . SER A 1 293 ? -38.986 19.045 29.638 1.00 84.06 293 SER A O 1
ATOM 2322 N N . ALA A 1 294 ? -36.869 18.818 28.948 1.00 86.38 294 ALA A N 1
ATOM 2323 C CA . ALA A 1 294 ? -37.204 18.859 27.526 1.00 86.38 294 ALA A CA 1
ATOM 2324 C C . ALA A 1 294 ? -37.962 17.596 27.075 1.00 86.38 294 ALA A C 1
ATOM 2326 O O . ALA A 1 294 ? -37.663 16.488 27.519 1.00 86.38 294 ALA A O 1
ATOM 2327 N N . GLU A 1 295 ? -38.903 17.759 26.142 1.00 90.88 295 GLU A N 1
ATOM 2328 C CA . GLU A 1 295 ? -39.646 16.648 25.537 1.00 90.88 295 GLU A CA 1
ATOM 2329 C C . GLU A 1 295 ? -39.469 16.636 24.018 1.00 90.88 295 GLU A C 1
ATOM 2331 O O . GLU A 1 295 ? -39.761 17.621 23.333 1.00 90.88 295 GLU A O 1
ATOM 2336 N N . VAL A 1 296 ? -39.003 15.507 23.483 1.00 86.56 296 VAL A N 1
ATOM 2337 C CA . VAL A 1 296 ? -38.779 15.292 22.049 1.00 86.56 296 VAL A CA 1
ATOM 2338 C C . VAL A 1 296 ? -39.652 14.128 21.589 1.00 86.56 296 VAL A C 1
ATOM 2340 O O . VAL A 1 296 ? -39.468 12.997 22.034 1.00 86.56 296 VAL A O 1
ATOM 2343 N N . TYR A 1 297 ? -40.604 14.391 20.693 1.00 87.88 297 TYR A N 1
ATOM 2344 C CA . TYR A 1 297 ? -41.601 13.391 20.307 1.00 87.88 297 TYR A CA 1
ATOM 2345 C C . TYR A 1 297 ? -42.086 13.527 18.856 1.00 87.88 297 TYR A C 1
ATOM 2347 O O . TYR A 1 297 ? -41.678 14.411 18.097 1.00 87.88 297 TYR A O 1
ATOM 2355 N N . GLY A 1 298 ? -42.950 12.603 18.425 1.00 82.44 298 GLY A N 1
ATOM 2356 C CA . GLY A 1 298 ? -43.429 12.540 17.041 1.00 82.44 298 GLY A CA 1
ATOM 2357 C C . GLY A 1 298 ? -42.312 12.113 16.086 1.00 82.44 298 GLY A C 1
ATOM 2358 O O . GLY A 1 298 ? -41.593 11.175 16.391 1.00 82.44 298 GLY A O 1
ATOM 2359 N N . ASN A 1 299 ? -42.148 12.789 14.943 1.00 77.12 299 ASN A N 1
ATOM 2360 C CA . ASN A 1 299 ? -41.105 12.491 13.941 1.00 77.12 299 ASN A CA 1
ATOM 2361 C C . ASN A 1 299 ? -39.864 13.405 14.070 1.00 77.12 299 ASN A C 1
ATOM 2363 O O . ASN A 1 299 ? -39.183 13.679 13.079 1.00 77.12 299 ASN A O 1
ATOM 2367 N N . ALA A 1 300 ? -39.610 13.956 15.263 1.00 76.62 300 ALA A N 1
ATOM 2368 C CA . ALA A 1 300 ? -38.517 14.896 15.496 1.00 76.62 300 ALA A CA 1
ATOM 2369 C C . ALA A 1 300 ? -37.135 14.248 15.286 1.00 76.62 300 ALA A C 1
ATOM 2371 O O . ALA A 1 300 ? -36.882 13.109 15.675 1.00 76.62 300 ALA A O 1
ATOM 2372 N N . LYS A 1 301 ? -36.223 15.006 14.678 1.00 78.00 301 LYS A N 1
ATOM 2373 C CA . LYS A 1 301 ? -34.860 14.590 14.338 1.00 78.00 301 LYS A CA 1
ATOM 2374 C C . LYS A 1 301 ? -33.881 15.586 14.955 1.00 78.00 301 LYS A C 1
ATOM 2376 O O . LYS A 1 301 ? -33.806 16.724 14.491 1.00 78.00 301 LYS A O 1
ATOM 2381 N N . VAL A 1 302 ? -33.173 15.180 16.007 1.00 75.00 302 VAL A N 1
ATOM 2382 C CA . VAL A 1 302 ? -32.271 16.050 16.777 1.00 75.00 302 VAL A CA 1
ATOM 2383 C C . VAL A 1 302 ? -30.829 15.585 16.598 1.00 75.00 302 VAL A C 1
ATOM 2385 O O . VAL A 1 302 ? -30.478 14.458 16.941 1.00 75.00 302 VAL A O 1
ATOM 2388 N N . TRP A 1 303 ? -29.984 16.469 16.077 1.00 73.69 303 TRP A N 1
ATOM 2389 C CA . TRP A 1 303 ? -28.564 16.211 15.856 1.00 73.69 303 TRP A CA 1
ATOM 2390 C C . TRP A 1 303 ? -27.751 17.496 16.027 1.00 73.69 303 TRP A C 1
ATOM 2392 O O . TRP A 1 303 ? -28.294 18.599 15.969 1.00 73.69 303 TRP A O 1
ATOM 2402 N N . ALA A 1 304 ? -26.448 17.361 16.260 1.00 65.69 304 ALA A N 1
ATOM 2403 C CA . ALA A 1 304 ? -25.519 18.486 16.299 1.00 65.69 304 ALA A CA 1
ATOM 2404 C C . ALA A 1 304 ? -24.204 18.094 15.626 1.00 65.69 304 ALA A C 1
ATOM 2406 O O . ALA A 1 304 ? -23.694 17.004 15.883 1.00 65.69 304 ALA A O 1
ATOM 2407 N N . ALA A 1 305 ? -23.665 18.983 14.791 1.00 49.22 305 ALA A N 1
ATOM 2408 C CA . ALA A 1 305 ? -22.342 18.817 14.201 1.00 49.22 305 ALA A CA 1
ATOM 2409 C C . ALA A 1 305 ? -21.238 18.929 15.280 1.00 49.22 305 ALA A C 1
ATOM 2411 O O . ALA A 1 305 ? -21.402 19.699 16.238 1.00 49.22 305 ALA A O 1
ATOM 2412 N N . PRO A 1 306 ? -20.115 18.201 15.139 1.00 45.69 306 PRO A N 1
ATOM 2413 C CA . PRO A 1 306 ? -18.913 18.464 15.924 1.00 45.69 306 PRO A CA 1
ATOM 2414 C C . PRO A 1 306 ? -18.419 19.880 15.578 1.00 45.69 306 PRO A C 1
ATOM 2416 O O . PRO A 1 306 ? -18.340 20.250 14.412 1.00 45.69 306 PRO A O 1
ATOM 2419 N N . LYS A 1 307 ? -18.222 20.744 16.576 1.00 49.72 307 LYS A N 1
ATOM 2420 C CA . LYS A 1 307 ? -18.128 22.200 16.356 1.00 49.72 307 LYS A CA 1
ATOM 2421 C C . LYS A 1 307 ? -16.798 22.655 15.750 1.00 49.72 307 LYS A C 1
ATOM 2423 O O . LYS A 1 307 ? -15.768 22.492 16.393 1.00 49.72 307 LYS A O 1
ATOM 2428 N N . CYS A 1 308 ? -16.884 23.447 14.678 1.00 30.44 308 CYS A N 1
ATOM 2429 C CA . CYS A 1 308 ? -16.271 24.780 14.653 1.00 30.44 308 CYS A CA 1
ATOM 2430 C C . CYS A 1 308 ? -17.201 25.730 15.455 1.00 30.44 308 CYS A C 1
ATOM 2432 O O . CYS A 1 308 ? -18.422 25.562 15.428 1.00 30.44 308 CYS A O 1
ATOM 2434 N N . GLY A 1 309 ? -16.655 26.604 16.302 1.00 37.06 309 GLY A N 1
ATOM 2435 C CA . GLY A 1 309 ? -17.314 27.145 17.504 1.00 37.06 309 GLY A CA 1
ATOM 2436 C C . GLY A 1 309 ? -18.722 27.758 17.357 1.00 37.06 309 GLY A C 1
ATOM 2437 O O . GLY A 1 309 ? -18.898 28.741 16.659 1.00 37.06 309 GLY A O 1
ATOM 2438 N N . GLN A 1 310 ? -19.707 27.199 18.083 1.00 33.94 310 GLN A N 1
ATOM 2439 C CA . GLN A 1 310 ? -20.753 27.859 18.910 1.00 33.94 310 GLN A CA 1
ATOM 2440 C C . GLN A 1 310 ? -21.705 26.796 19.525 1.00 33.94 310 GLN A C 1
ATOM 2442 O O . GLN A 1 310 ? -21.973 25.759 18.919 1.00 33.94 310 GLN A O 1
ATOM 2447 N N . ARG A 1 311 ? -22.175 26.973 20.777 1.00 38.97 311 ARG A N 1
ATOM 2448 C CA . ARG A 1 311 ? -22.982 25.983 21.545 1.00 38.97 311 ARG A CA 1
ATOM 2449 C C . ARG A 1 311 ? -24.453 25.941 21.096 1.00 38.97 311 ARG A C 1
ATOM 2451 O O . ARG A 1 311 ? -25.139 26.946 21.170 1.00 38.97 311 ARG A O 1
ATOM 2458 N N . ARG A 1 312 ? -24.949 24.757 20.697 1.00 45.31 312 ARG A N 1
ATOM 2459 C CA . ARG A 1 312 ? -26.381 24.463 20.495 1.00 45.31 312 ARG A CA 1
ATOM 2460 C C . ARG A 1 312 ? -26.795 23.253 21.320 1.00 45.31 312 ARG A C 1
ATOM 2462 O O . ARG A 1 312 ? -26.083 22.251 21.336 1.00 45.31 312 ARG A O 1
ATOM 2469 N N . SER A 1 313 ? -27.919 23.373 22.011 1.00 51.91 313 SER A N 1
ATOM 2470 C CA . SER A 1 313 ? -28.414 22.418 22.997 1.00 51.91 313 SER A CA 1
ATOM 2471 C C . SER A 1 313 ? -29.933 22.644 23.154 1.00 51.91 313 SER A C 1
ATOM 2473 O O . SER A 1 313 ? -30.403 23.768 22.967 1.00 51.91 313 SER A O 1
ATOM 2475 N N . VAL A 1 314 ? -30.727 21.595 23.403 1.00 55.59 314 VAL A N 1
ATOM 2476 C CA . VAL A 1 314 ? -32.182 21.725 23.636 1.00 55.59 314 VAL A CA 1
ATOM 2477 C C . VAL A 1 314 ? -32.456 21.772 25.144 1.00 55.59 314 VAL A C 1
ATOM 2479 O O . VAL A 1 314 ? -32.327 20.739 25.796 1.00 55.59 314 VAL A O 1
ATOM 2482 N N . GLY A 1 315 ? -32.833 22.946 25.676 1.00 46.06 315 GLY A N 1
ATOM 2483 C CA . GLY A 1 315 ? -33.115 23.163 27.106 1.00 46.06 315 GLY A CA 1
ATOM 2484 C C . GLY A 1 315 ? -34.217 24.181 27.411 1.00 46.06 315 GLY A C 1
ATOM 2485 O O . GLY A 1 315 ? -34.471 25.078 26.606 1.00 46.06 315 GLY A O 1
ATOM 2486 N N . GLN A 1 316 ? -34.831 23.982 28.586 1.00 39.88 316 GLN A N 1
ATOM 2487 C CA . GLN A 1 316 ? -36.024 24.597 29.205 1.00 39.88 316 GLN A CA 1
ATOM 2488 C C . GLN A 1 316 ? -37.347 24.632 28.407 1.00 39.88 316 GLN A C 1
ATOM 2490 O O . GLN A 1 316 ? -37.405 25.172 27.308 1.00 39.88 316 GLN A O 1
ATOM 2495 N N . ARG A 1 317 ? -38.415 24.058 29.014 1.00 38.62 317 ARG A N 1
ATOM 2496 C CA . ARG A 1 317 ? -39.854 23.966 28.615 1.00 38.62 317 ARG A CA 1
ATOM 2497 C C . ARG A 1 317 ? -40.175 23.997 27.103 1.00 38.62 317 ARG A C 1
ATOM 2499 O O . ARG A 1 317 ? -41.242 24.442 26.690 1.00 38.62 317 ARG A O 1
ATOM 2506 N N . ARG A 1 318 ? -39.284 23.497 26.249 1.00 51.19 318 ARG A N 1
ATOM 2507 C CA . ARG A 1 318 ? -39.477 23.429 24.797 1.00 51.19 318 ARG A CA 1
ATOM 2508 C C . ARG A 1 318 ? -39.838 22.001 24.412 1.00 51.19 318 ARG A C 1
ATOM 2510 O O . ARG A 1 318 ? -38.991 21.114 24.416 1.00 51.19 318 ARG A O 1
ATOM 2517 N N . SER A 1 319 ? -41.110 21.807 24.082 1.00 52.53 319 SER A N 1
ATOM 2518 C CA . SER A 1 319 ? -41.595 20.610 23.396 1.00 52.53 319 SER A CA 1
ATOM 2519 C C . SER A 1 319 ? -41.199 20.681 21.922 1.00 52.53 319 SER A C 1
ATOM 2521 O O . SER A 1 319 ? -41.521 21.660 21.247 1.00 52.53 319 SER A O 1
ATOM 2523 N N . VAL A 1 320 ? -40.506 19.665 21.408 1.00 62.91 320 VAL A N 1
ATOM 2524 C CA . VAL A 1 320 ? -40.173 19.554 19.980 1.00 62.91 320 VAL A CA 1
ATOM 2525 C C . VAL A 1 320 ? -41.047 18.461 19.358 1.00 62.91 320 VAL A C 1
ATOM 2527 O O . VAL A 1 320 ? -40.764 17.275 19.522 1.00 62.91 320 VAL A O 1
ATOM 2530 N N . GLY A 1 321 ? -42.101 18.872 18.638 1.00 50.56 321 GLY A N 1
ATOM 2531 C CA . GLY A 1 321 ? -43.056 17.998 17.942 1.00 50.56 321 GLY A CA 1
ATOM 2532 C C . GLY A 1 321 ? -43.371 18.473 16.510 1.00 50.56 321 GLY A C 1
ATOM 2533 O O . GLY A 1 321 ? -43.489 19.669 16.277 1.00 50.56 321 GLY A O 1
ATOM 2534 N N . GLN A 1 322 ? -43.441 17.509 15.576 1.00 42.62 322 GLN A N 1
ATOM 2535 C CA . GLN A 1 322 ? -43.742 17.543 14.120 1.00 42.62 322 GLN A CA 1
ATOM 2536 C C . GLN A 1 322 ? -43.157 18.671 13.212 1.00 42.62 322 GLN A C 1
ATOM 2538 O O . GLN A 1 322 ? -43.306 19.864 13.435 1.00 42.62 322 GLN A O 1
ATOM 2543 N N . ARG A 1 323 ? -42.497 18.236 12.115 1.00 36.12 323 ARG A N 1
ATOM 2544 C CA . ARG A 1 323 ? -41.841 19.012 11.025 1.00 36.12 323 ARG A CA 1
ATOM 2545 C C . ARG A 1 323 ? -40.871 20.138 11.439 1.00 36.12 323 ARG A C 1
ATOM 2547 O O . ARG A 1 323 ? -40.717 21.121 10.721 1.00 36.12 323 ARG A O 1
ATOM 2554 N N . ARG A 1 324 ? -40.120 19.982 12.533 1.00 40.03 324 ARG A N 1
ATOM 2555 C CA . ARG A 1 324 ? -38.941 20.829 12.801 1.00 40.03 324 ARG A CA 1
ATOM 2556 C C . ARG A 1 324 ? -37.684 19.985 12.984 1.00 40.03 324 ARG A C 1
ATOM 2558 O O . ARG A 1 324 ? -37.464 19.396 14.037 1.00 40.03 324 ARG A O 1
ATOM 2565 N N . SER A 1 325 ? -36.845 19.940 11.953 1.00 40.25 325 SER A N 1
ATOM 2566 C CA . SER A 1 325 ? -35.410 19.706 12.105 1.00 40.25 325 SER A CA 1
ATOM 2567 C C . SER A 1 325 ? -34.845 20.909 12.860 1.00 40.25 325 SER A C 1
ATOM 2569 O O . SER A 1 325 ? -34.869 22.027 12.352 1.00 40.25 325 SER A O 1
ATOM 2571 N N . VAL A 1 326 ? -34.361 20.721 14.090 1.00 49.09 326 VAL A N 1
ATOM 2572 C CA . VAL A 1 326 ? -33.628 21.786 14.793 1.00 49.09 326 VAL A CA 1
ATOM 2573 C C . VAL A 1 326 ? -32.200 21.794 14.244 1.00 49.09 326 VAL A C 1
ATOM 2575 O O . VAL A 1 326 ? -31.276 21.266 14.850 1.00 49.09 326 VAL A O 1
ATOM 2578 N N . GLY A 1 327 ? -32.047 22.352 13.044 1.00 43.50 327 GLY A N 1
ATOM 2579 C CA . GLY A 1 327 ? -30.778 22.619 12.377 1.00 43.50 327 GLY A CA 1
ATOM 2580 C C . GLY A 1 327 ? -30.797 24.054 11.863 1.00 43.50 327 GLY A C 1
ATOM 2581 O O . GLY A 1 327 ? -31.458 24.328 10.878 1.00 43.50 327 GLY A O 1
ATOM 2582 N N . GLN A 1 328 ? -30.092 24.949 12.563 1.00 37.09 328 GLN A N 1
ATOM 2583 C CA . GLN A 1 328 ? -29.968 26.393 12.293 1.00 37.09 328 GLN A CA 1
ATOM 2584 C C . GLN A 1 328 ? -31.266 27.229 12.391 1.00 37.09 328 GLN A C 1
ATOM 2586 O O . GLN A 1 328 ? -32.216 27.070 11.636 1.00 37.09 328 GLN A O 1
ATOM 2591 N N . ARG A 1 329 ? -31.255 28.225 13.285 1.00 29.62 329 ARG A N 1
ATOM 2592 C CA . ARG A 1 329 ? -31.873 29.531 13.026 1.00 29.62 329 ARG A CA 1
ATOM 2593 C C . ARG A 1 329 ? -30.838 30.598 13.358 1.00 29.62 329 ARG A C 1
ATOM 2595 O O . ARG A 1 329 ? -30.238 30.537 14.430 1.00 29.62 329 ARG A O 1
ATOM 2602 N N . GLN A 1 330 ? -30.608 31.493 12.403 1.00 37.44 330 GLN A N 1
ATOM 2603 C CA . GLN A 1 330 ? -29.916 32.758 12.614 1.00 37.44 330 GLN A CA 1
ATOM 2604 C C . GLN A 1 330 ? -30.714 33.599 13.616 1.00 37.44 330 GLN A C 1
ATOM 2606 O O . GLN A 1 330 ? -31.945 33.631 13.566 1.00 37.44 330 GLN A O 1
ATOM 2611 N N . SER A 1 331 ? -30.005 34.294 14.489 1.00 30.08 331 SER A N 1
ATOM 2612 C CA . SER A 1 331 ? -30.434 35.588 15.002 1.00 30.08 331 SER A CA 1
ATOM 2613 C C . SER A 1 331 ? -29.316 36.558 14.648 1.00 30.08 331 SER A C 1
ATOM 2615 O O . SER A 1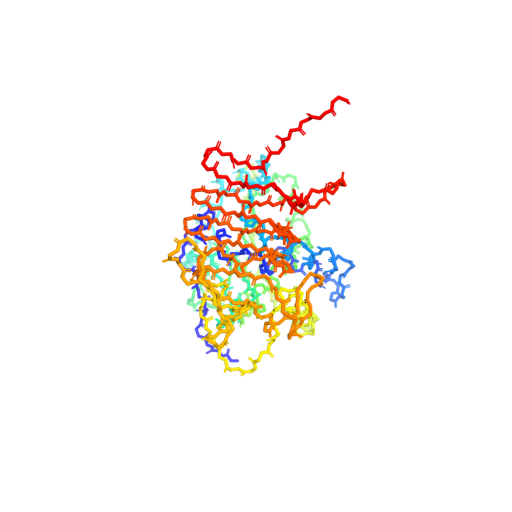 331 ? -28.150 36.222 14.867 1.00 30.08 331 SER A O 1
ATOM 2617 N N . VAL A 1 332 ? -29.728 37.652 14.006 1.00 33.28 332 VAL A N 1
ATOM 2618 C CA . VAL A 1 332 ? -28.936 38.806 13.558 1.00 33.28 332 VAL A CA 1
ATOM 2619 C C . VAL A 1 332 ? -28.008 39.308 14.654 1.00 33.28 332 VAL A C 1
ATOM 2621 O O . VAL A 1 332 ? -28.449 39.284 15.827 1.00 33.28 332 VAL A O 1
#